Protein 4ASZ (pdb70)

Solvent-accessible surface area: 15247 Å² total; per-residue (Å²): 81,89,171,42,71,155,34,107,94,13,117,92,137,17,5,58,66,114,152,93,77,22,113,207,28,81,1,30,6,0,18,1,81,134,46,130,143,61,90,0,2,0,58,11,19,156,124,21,69,106,100,31,93,108,81,14,63,155,75,0,113,92,33,10,69,18,67,54,127,28,18,17,73,17,51,0,0,0,49,100,57,89,39,13,0,6,0,12,28,70,12,124,88,30,24,0,10,138,20,0,121,47,8,4,57,119,32,49,158,185,128,20,41,86,3,44,83,30,6,0,5,49,0,0,31,5,0,0,13,0,9,37,35,4,25,68,84,166,58,29,36,130,17,0,0,0,8,1,0,15,0,6,114,149,12,66,0,23,6,9,55,23,43,36,14,114,106,104,38,70,102,14,11,63,152,8,69,43,109,57,78,15,1,2,16,5,4,1,4,16,0,7,67,144,106,108,41,53,44,47,3,6,7,17,8,0,0,2,0,0,14,2,0,2,11,22,0,82,34,0,22,122,115,48,62,45,103,81,0,37,102,20,5,32,121,60,168,74,10,133,106,8,221,39,1,25,98,84,0,26,91,6,0,64,10,0,22,78,123,106,37,161,128,17,98,104,17,146,38,1,30,73,62,0,89,88,29,9,170,81,41,72,51,180,110,112,56,92,93

CATH classification: 3.30.200.20 (+1 more: 1.10.510.10)

InterPro domains:
  IPR000372 Leucine-rich repeat N-terminal domain [PF01462] (31-60)
  IPR000372 Leucine-rich repeat N-terminal domain [SM00013] (31-65)
  IPR000483 Cysteine-rich flanking region, C-terminal [SM00082] (148-195)
  IPR000719 Protein kinase domain [PS50011] (538-807)
  IPR001245 Serine-threonine/tyrosine-protein kinase, catalytic domain [PF07714] (539-806)
  IPR001245 Serine-threonine/tyrosine-protein kinase, catalytic domain [PR00109] (617-630)
  IPR001245 Serine-threonine/tyrosine-protein kinase, catalytic domain [PR00109] (666-684)
  IPR001245 Serine-threonine/tyrosine-protein kinase, catalytic domain [PR00109] (715-725)
  IPR001245 Serine-threonine/tyrosine-protein kinase, catalytic domain [PR00109] (734-756)
  IPR001245 Serine-threonine/tyrosine-protein kinase, catalytic domain [PR00109] (778-800)
  IPR001611 Leucine-rich repeat [PF13855] (92-149)
  IPR002011 Tyrosine-protein kinase, receptor class II, conserved site [PS00239] (700-708)
  IPR003598 Immunoglobulin subtype 2 [SM00408] (209-273)
  IPR003599 Immunoglobulin domain subtype [SM00409] (203-284)
  IPR007110 Immunoglobulin-like domain [PS50835] (197-282)
  IPR008266 Tyrosine-protein kinase, active site [PS00109] (672-684)
  IPR011009 Protein kinase-like domain superfamily [SSF56112] (517-805)
  IPR013098 Immunoglobulin I-set [PF07679] (204-283)
  IPR013098 Immunoglobulin I-set [PF07679] (306-374)
  IPR013783 Immunoglobulin-like fold [G3DSA:2.60.40.10] (196-283)

Secondary structure (DSSP, 8-state):
-GGGGSPPB--GGGEEEEEEEE----EEEEEE-S---EEEEEEEE-S--HHHHHHHHHHHHHHTT---TTBPPEEEEE-SSSSEEEEEE--TT-BHHHHHHHTSHHHHH--PPPPPHHHHHHHHHHHHHHHHHHHHTT---S--SGGGEEE-GGG-EEE---S-HHHHTGGG-EEETTTEEE-GGG--HHHHHH----HHHHHHHHHHHHHHHHTTTPPTTTTS-HHHHHHHHHHT--PPPPTT--HHHHHHHHHHT-SSGGGSPPHHHHHHHHHHHHHHS---S----

Nearest PDB structures (foldseek):
  4asz-assembly1_A  TM=1.003E+00  e=7.790E-58  Homo sapiens
  4at4-assembly1_A  TM=9.948E-01  e=3.084E-54  Homo sapiens
  4at5-assembly1_A  TM=9.773E-01  e=3.112E-52  Homo sapiens
  4at3-assembly1_A  TM=9.556E-01  e=4.593E-52  Homo sapiens
  6npt-assembly1_A  TM=9.409E-01  e=1.442E-38  Homo sapiens

GO terms:
  GO:1902430 negative regulation of amyloid-beta formation (P, IGI)
  GO:0002020 protease binding (F, IPI)
  GO:0043235 signaling receptor complex (C, IDA)
  GO:0005886 plasma membrane (C, IDA)
  GO:0043121 neurotrophin binding (F, IDA)
  GO:0004713 protein tyrosine kinase activity (F, EXP)
  GO:0060175 brain-derived neurotrophic factor receptor activity (F, IMP)
  GO:0031547 brain-derived neurotrophic factor receptor signaling pathway (P, IMP)
  GO:0005515 protein binding (F, IPI)
  GO:0005886 plasma membrane (C, TAS)
  GO:0031547 brain-derived neurotrophic factor receptor signaling pathway (P, TAS)
  GO:0051897 positive regulation of phosphatidylinositol 3-kinase/protein kinase B signal transduction (P, TAS)

Organism: Homo sapiens (NCBI:txid9606)

Radius of gyration: 19.44 Å; Cα contacts (8 Å, |Δi|>4): 504; chains: 1; bounding box: 39×51×48 Å

Foldseek 3Di:
DVCLLDFDEAEPVQWAFDAFPQCVGTKTWIQGPPQVSAIKIKDWDFPDDPVVVVVVVVVRSVLSPLDDQAAWAWRGWYPPDPITMTITHDAVQAFQLVVLQCQDPCCVVVPWHHQALLLLLVQLLSALRSLVSCVVVQHFDQDDASRQKGAHPPRRIHGHDRPCCCPVVVVQWDCQVVHDTHRLLLFALCCRPPVDTGSLRVLLSSLVNSVCSLNSNDRFPNVDDSVVSNVCRVVPHDTDDRPNDDPVSNVLSVLSSDNDSVSHDDSVVSSVVSVVVSVVRDDDDDTGD

B-factor: mean 22.77, std 13.57, range [6.51, 140.75]

Sequence (289 aa):
GAMDTFVQHIKRHNIVLKRELGEFGKVFLAECYNLCKILVAVKTLKDASDNARKDFHREAELLTNLQHEHIVKFYGVCVEGDPLIMVFEYMKHGDLNKFLRAHGPDAVLMPPTELTQSQMLHIAQQIAAGMVYLASQHFVHRDLATRNCLVGENLLVKIGDFGMSRDVYSTDYYRVGGHTMLPIRWMPPESIMYRKFTTESDVWSLGVVLWEIFTYGKQPWYQLSNNEVIECITQGRVLQRPRTCPQEVYELMLGCWQREPHMRKNIKGIHTLLQNLAKASPVYLDILG

Structure (mmCIF, N/CA/C/O backbone):
data_4ASZ
#
_entry.id   4ASZ
#
_cell.length_a   86.993
_cell.length_b   96.777
_cell.length_c   46.378
_cell.angle_alpha   90.00
_cell.angle_beta   90.00
_cell.angle_gamma   90.00
#
_symmetry.space_group_name_H-M   'P 21 21 2'
#
loop_
_entity.id
_entity.type
_entity.pdbx_description
1 polymer 'BDNF/NT-3 GROWTH FACTORS RECEPTOR'
2 water water
#
loop_
_atom_site.group_PDB
_atom_site.id
_atom_site.type_symbol
_atom_site.label_atom_id
_atom_site.label_alt_id
_atom_site.label_comp_id
_atom_site.label_asym_id
_atom_site.label_entity_id
_atom_site.label_seq_id
_atom_site.pdbx_PDB_ins_code
_atom_site.Cartn_x
_atom_site.Cartn_y
_atom_site.Cartn_z
_atom_site.occupancy
_atom_site.B_iso_or_equiv
_at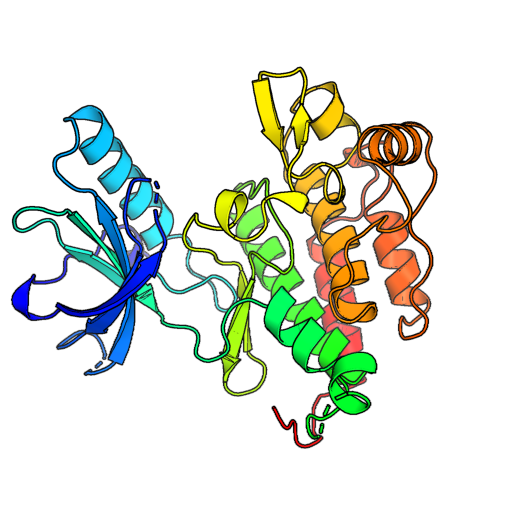om_site.auth_seq_id
_atom_site.auth_comp_id
_atom_site.auth_asym_id
_atom_site.auth_atom_id
_atom_site.pdbx_PDB_model_num
ATOM 1 N N . GLY A 1 1 ? 71.641 41.376 11.854 1.00 26.38 1 GLY A N 1
ATOM 2 C CA . GLY A 1 1 ? 72.516 42.541 11.844 1.00 25.79 1 GLY A CA 1
ATOM 3 C C . GLY A 1 1 ? 72.370 43.414 13.075 1.00 28.09 1 GLY A C 1
ATOM 4 O O . GLY A 1 1 ? 71.525 43.142 13.932 1.00 27.26 1 GLY A O 1
ATOM 5 N N . ALA A 1 2 ? 73.194 44.480 13.164 1.00 23.65 2 ALA A N 1
ATOM 6 C CA . ALA A 1 2 ? 73.209 45.427 14.284 1.00 22.69 2 ALA A CA 1
ATOM 7 C C . ALA A 1 2 ? 71.852 46.103 14.546 1.00 23.64 2 ALA A C 1
ATOM 8 O O . ALA A 1 2 ? 71.498 46.314 15.706 1.00 22.40 2 ALA A O 1
ATOM 10 N N . MET A 1 3 ? 71.085 46.405 13.480 1.00 19.23 3 MET A N 1
ATOM 11 C CA . MET A 1 3 ? 69.761 47.043 13.590 1.00 18.40 3 MET A CA 1
ATOM 12 C C . MET A 1 3 ? 68.727 46.150 14.283 1.00 21.74 3 MET A C 1
ATOM 13 O O . MET A 1 3 ? 67.777 46.667 14.878 1.00 20.17 3 MET A O 1
ATOM 18 N N . ASP A 1 4 ? 68.919 44.811 14.219 1.00 18.73 543 ASP A N 1
ATOM 19 C CA . ASP A 1 4 ? 68.018 43.835 14.837 1.00 18.56 543 ASP A CA 1
ATOM 20 C C . ASP A 1 4 ? 68.038 43.857 16.375 1.00 21.25 543 ASP A C 1
ATOM 21 O O . ASP A 1 4 ? 67.155 43.272 17.002 1.00 21.17 543 ASP A O 1
ATOM 26 N N . THR A 1 5 ? 69.021 44.557 16.977 1.00 17.31 544 THR A N 1
ATOM 27 C CA . THR A 1 5 ? 69.146 44.739 18.429 1.00 16.60 544 THR A CA 1
ATOM 28 C C . THR A 1 5 ? 67.935 45.541 18.952 1.00 17.61 544 THR A C 1
ATOM 29 O O . THR A 1 5 ? 67.510 45.349 20.093 1.00 16.95 544 THR A O 1
ATOM 33 N N . PHE A 1 6 ? 67.388 46.425 18.098 1.00 12.98 545 PHE A N 1
ATOM 34 C CA . PHE A 1 6 ? 66.289 47.338 18.405 1.00 12.22 545 PHE A CA 1
ATOM 35 C C . PHE A 1 6 ? 64.920 46.796 17.988 1.00 15.02 545 PHE A C 1
ATOM 36 O O . PHE A 1 6 ? 64.703 46.493 16.814 1.00 14.57 545 PHE A O 1
ATOM 44 N N . VAL A 1 7 ? 64.009 46.667 18.969 1.00 11.25 546 VAL A N 1
ATOM 45 C CA . VAL A 1 7 ? 62.653 46.127 18.803 1.00 10.80 546 VAL A CA 1
ATOM 46 C C . VAL A 1 7 ? 61.813 46.939 17.814 1.00 14.97 546 VAL A C 1
ATOM 47 O O . VAL A 1 7 ? 61.699 48.159 17.950 1.00 14.70 546 VAL A O 1
ATOM 51 N N . GLN A 1 8 ? 61.220 46.247 16.826 1.00 11.42 547 GLN A N 1
ATOM 52 C CA . GLN A 1 8 ? 60.314 46.843 15.851 1.00 10.67 547 GLN A CA 1
ATOM 53 C C . GLN A 1 8 ? 58.936 47.016 16.508 1.00 14.69 547 GLN A C 1
ATOM 54 O O . GLN A 1 8 ? 58.386 46.053 17.048 1.00 13.96 547 GLN A O 1
ATOM 60 N N . HIS A 1 9 ? 58.378 48.235 16.453 1.00 12.02 548 HIS A N 1
ATOM 61 C CA . HIS A 1 9 ? 57.040 48.501 16.969 1.00 11.97 548 HIS A CA 1
ATOM 62 C C . HIS A 1 9 ? 56.033 48.529 15.812 1.00 15.70 548 HIS A C 1
ATOM 63 O O . HIS A 1 9 ? 56.344 49.018 14.719 1.00 15.26 548 HIS A O 1
ATOM 70 N N . ILE A 1 10 ? 54.870 47.902 16.024 1.00 12.63 549 ILE A N 1
ATOM 71 C CA . ILE A 1 10 ? 53.822 47.741 15.013 1.00 12.19 549 ILE A CA 1
ATOM 72 C C . ILE A 1 10 ? 52.570 48.511 15.435 1.00 16.45 549 ILE A C 1
ATOM 73 O O . ILE A 1 10 ? 52.220 48.510 16.618 1.00 15.09 549 ILE A O 1
ATOM 78 N N . LYS A 1 11 ? 51.913 49.181 14.470 1.00 14.18 550 LYS A N 1
ATOM 79 C CA . LYS A 1 11 ? 50.692 49.956 14.715 1.00 14.54 550 LYS A CA 1
ATOM 80 C C . LYS A 1 11 ? 49.504 49.015 14.967 1.00 18.45 550 LYS A C 1
ATOM 81 O O . LYS A 1 11 ? 49.390 48.002 14.278 1.00 17.37 550 LYS A O 1
ATOM 87 N N . ARG A 1 12 ? 48.633 49.338 15.961 1.00 16.17 551 ARG A N 1
ATOM 88 C CA . ARG A 1 12 ? 47.466 48.508 16.319 1.00 15.73 551 ARG A CA 1
ATOM 89 C C . ARG A 1 12 ? 46.525 48.238 15.144 1.00 18.29 551 ARG A C 1
ATOM 90 O O . ARG A 1 12 ? 46.096 47.096 14.961 1.00 17.51 551 ARG A O 1
ATOM 98 N N . HIS A 1 13 ? 46.249 49.269 14.326 1.00 14.70 552 HIS A N 1
ATOM 99 C CA . HIS A 1 13 ? 45.369 49.156 13.154 1.00 14.10 552 HIS A CA 1
ATOM 100 C C . HIS A 1 13 ? 45.915 48.251 12.033 1.00 17.16 552 HIS A C 1
ATOM 101 O O . HIS A 1 13 ? 45.163 47.886 11.128 1.00 16.72 552 HIS A O 1
ATOM 108 N N . ASN A 1 14 ? 47.207 47.877 12.101 1.00 13.48 553 ASN A N 1
ATOM 109 C CA . ASN A 1 14 ? 47.822 46.985 11.120 1.00 13.51 553 ASN A CA 1
ATOM 110 C C . ASN A 1 14 ? 47.653 45.500 11.503 1.00 17.97 553 ASN A C 1
ATOM 111 O O . ASN A 1 14 ? 48.047 44.629 10.728 1.00 18.50 553 ASN A O 1
ATOM 116 N N . ILE A 1 15 ? 47.055 45.216 12.684 1.00 14.01 554 ILE A N 1
ATOM 117 C CA . ILE A 1 15 ? 46.816 43.849 13.173 1.00 13.77 554 ILE A CA 1
ATOM 118 C C . ILE A 1 15 ? 45.313 43.560 13.174 1.00 18.16 554 ILE A C 1
ATOM 119 O O . ILE A 1 15 ? 44.557 44.270 13.836 1.00 17.27 554 ILE A O 1
ATOM 124 N N . VAL A 1 16 ? 44.891 42.512 12.442 1.00 15.55 555 VAL A N 1
ATOM 125 C CA . VAL A 1 16 ? 43.487 42.093 12.349 1.00 15.60 555 VAL A CA 1
ATOM 126 C C . VAL A 1 16 ? 43.360 40.717 13.011 1.00 19.27 555 VAL A C 1
ATOM 127 O O . VAL A 1 16 ? 43.765 39.722 12.405 1.00 18.96 555 VAL A O 1
ATOM 131 N N . LEU A 1 17 ? 42.812 40.656 14.248 1.00 15.56 556 LEU A N 1
ATOM 132 C CA . LEU A 1 17 ? 42.652 39.381 14.965 1.00 15.37 556 LEU A CA 1
ATOM 133 C C . LEU A 1 17 ? 41.590 38.515 14.289 1.00 20.47 556 LEU A C 1
ATOM 134 O O . LEU A 1 17 ? 40.497 39.005 13.987 1.00 19.97 556 LEU A O 1
ATOM 139 N N . LYS A 1 18 ? 41.929 37.241 14.023 1.00 17.66 557 LYS A N 1
ATOM 140 C CA . LYS A 1 18 ? 41.041 36.318 13.317 1.00 17.99 557 LYS A CA 1
ATOM 141 C C . LYS A 1 18 ? 40.478 35.164 14.143 1.00 22.50 557 LYS A C 1
ATOM 142 O O . LYS A 1 18 ? 39.276 34.905 14.060 1.00 22.14 557 LYS A O 1
ATOM 148 N N . ARG A 1 19 ? 41.335 34.435 14.885 1.00 18.92 558 ARG A N 1
ATOM 149 C CA . ARG A 1 19 ? 40.910 33.265 15.666 1.00 18.94 558 ARG A CA 1
ATOM 150 C C . ARG A 1 19 ? 41.649 33.163 16.994 1.00 23.78 558 ARG A C 1
ATOM 151 O O . ARG A 1 19 ? 42.873 33.316 17.017 1.00 24.06 558 ARG A O 1
ATOM 159 N N . GLU A 1 20 ? 40.931 32.848 18.089 1.00 20.30 559 GLU A N 1
ATOM 160 C CA . GLU A 1 20 ? 41.568 32.624 19.389 1.00 20.58 559 GLU A CA 1
ATOM 161 C C . GLU A 1 20 ? 42.063 31.170 19.388 1.00 25.67 559 GLU A C 1
ATOM 162 O O . GLU A 1 20 ? 41.254 30.239 19.365 1.00 25.14 559 GLU A O 1
ATOM 168 N N . LEU A 1 21 ? 43.391 30.984 19.340 1.00 22.81 560 LEU A N 1
ATOM 169 C CA . LEU A 1 21 ? 44.002 29.653 19.284 1.00 22.81 560 LEU A CA 1
ATOM 170 C C . LEU A 1 21 ? 44.100 28.956 20.640 1.00 26.49 560 LEU A C 1
ATOM 171 O O . LEU A 1 21 ? 44.075 27.725 20.690 1.00 26.14 560 LEU A O 1
ATOM 176 N N . GLY A 1 22 ? 44.194 29.738 21.715 1.00 22.88 561 GLY A N 1
ATOM 177 C CA . GLY A 1 22 ? 44.282 29.215 23.074 1.00 22.83 561 GLY A CA 1
ATOM 178 C C . GLY A 1 22 ? 44.739 30.217 24.114 1.00 27.12 561 GLY A C 1
ATOM 179 O O . GLY A 1 22 ? 44.747 31.425 23.862 1.00 26.44 561 GLY A O 1
ATOM 180 N N . GLU A 1 23 ? 45.108 29.709 25.306 1.00 23.88 562 GLU A N 1
ATOM 181 C CA . GLU A 1 23 ? 45.581 30.507 26.441 1.00 49.06 562 GLU A CA 1
ATOM 182 C C . GLU A 1 23 ? 46.832 29.882 27.052 1.00 75.87 562 GLU A C 1
ATOM 183 O O . GLU A 1 23 ? 47.896 30.497 27.049 1.00 38.35 562 GLU A O 1
ATOM 189 N N . PHE A 1 26 ? 52.003 36.423 29.858 1.00 36.56 565 PHE A N 1
ATOM 190 C CA . PHE A 1 26 ? 51.011 35.357 29.963 1.00 36.13 565 PHE A CA 1
ATOM 191 C C . PHE A 1 26 ? 49.622 35.853 29.554 1.00 36.35 565 PHE A C 1
ATOM 192 O O . PHE A 1 26 ? 49.189 36.916 30.006 1.00 35.38 565 PHE A O 1
ATOM 200 N N . GLY A 1 27 ? 48.954 35.086 28.691 1.00 30.55 566 GLY A N 1
ATOM 201 C CA . GLY A 1 27 ? 47.629 35.424 28.180 1.00 29.09 566 GLY A CA 1
ATOM 202 C C . GLY A 1 27 ? 47.170 34.584 27.004 1.00 29.52 566 GLY A C 1
ATOM 203 O O . GLY A 1 27 ? 47.553 33.418 26.881 1.00 28.98 566 GLY A O 1
ATOM 204 N N . LYS A 1 28 ? 46.340 35.181 26.130 1.00 23.00 567 LYS A N 1
ATOM 205 C CA . LYS A 1 28 ? 45.758 34.526 24.951 1.00 21.39 567 LYS A CA 1
ATOM 206 C C . LYS A 1 28 ? 46.678 34.518 23.723 1.00 23.28 567 LYS A C 1
ATOM 207 O O . LYS A 1 28 ? 47.565 35.368 23.599 1.00 23.14 567 LYS A O 1
ATOM 213 N N . VAL A 1 29 ? 46.454 33.547 22.814 1.00 18.04 568 VAL A N 1
ATOM 214 C CA . VAL A 1 29 ? 47.187 33.385 21.552 1.00 17.18 568 VAL A CA 1
ATOM 215 C C . VAL A 1 29 ? 46.174 33.469 20.408 1.00 19.21 568 VAL A C 1
ATOM 216 O O . VAL A 1 29 ? 45.123 32.828 20.481 1.00 18.54 568 VAL A O 1
ATOM 220 N N . PHE A 1 30 ? 46.489 34.244 19.355 1.00 15.00 569 PHE A N 1
ATOM 221 C CA . PHE A 1 30 ? 45.585 34.411 18.217 1.00 14.49 569 PHE A CA 1
ATOM 222 C C . PHE A 1 30 ? 46.232 34.238 16.855 1.00 18.49 569 PHE A C 1
ATOM 223 O O . PHE A 1 30 ? 47.408 34.563 16.675 1.00 17.91 569 PHE A O 1
ATOM 231 N N . LEU A 1 31 ? 45.423 33.814 15.868 1.00 14.86 570 LEU A N 1
ATOM 232 C CA . LEU A 1 31 ? 45.805 33.813 14.465 1.00 14.93 570 LEU A CA 1
ATOM 233 C C . LEU A 1 31 ? 45.323 35.193 13.996 1.00 18.66 570 LEU A C 1
ATOM 234 O O . LEU A 1 31 ? 44.218 35.606 14.358 1.00 18.05 570 LEU A O 1
ATOM 239 N N . ALA A 1 32 ? 46.163 35.922 13.254 1.00 15.53 571 ALA A N 1
ATOM 240 C CA . ALA A 1 32 ? 45.843 37.269 12.786 1.00 15.35 571 ALA A CA 1
ATOM 241 C C . ALA A 1 32 ? 46.454 37.583 11.423 1.00 20.60 571 ALA A C 1
ATOM 242 O O . ALA A 1 32 ? 47.290 36.828 10.921 1.00 20.17 571 ALA A O 1
ATOM 244 N N . GLU A 1 33 ? 46.019 38.694 10.820 1.00 18.26 572 GLU A N 1
ATOM 245 C CA . GLU A 1 33 ? 46.560 39.207 9.565 1.00 18.65 572 GLU A CA 1
ATOM 246 C C . GLU A 1 33 ? 47.357 40.460 9.924 1.00 22.58 572 GLU A C 1
ATOM 247 O O . GLU A 1 33 ? 46.915 41.240 10.775 1.00 21.52 572 GLU A O 1
ATOM 253 N N . CYS A 1 34 ? 48.541 40.639 9.321 1.00 19.72 573 CYS A N 1
ATOM 254 C CA . CYS A 1 34 ? 49.359 41.822 9.587 1.00 19.65 573 CYS A CA 1
ATOM 255 C C . CYS A 1 34 ? 49.680 42.571 8.304 1.00 24.31 573 CYS A C 1
ATOM 256 O O . CYS A 1 34 ? 50.175 41.978 7.344 1.00 23.17 573 CYS A O 1
ATOM 259 N N . TYR A 1 35 ? 49.366 43.874 8.291 1.00 22.03 574 TYR A N 1
ATOM 260 C CA . TYR A 1 35 ? 49.562 44.778 7.159 1.00 22.75 574 TYR A CA 1
ATOM 261 C C . TYR A 1 35 ? 50.797 45.660 7.360 1.00 28.14 574 TYR A C 1
ATOM 262 O O . TYR A 1 35 ? 51.221 45.876 8.498 1.00 27.16 574 TYR A O 1
ATOM 271 N N . ASN A 1 36 ? 51.359 46.179 6.242 1.00 26.71 575 ASN A N 1
ATOM 272 C CA . ASN A 1 36 ? 52.522 47.080 6.186 1.00 27.69 575 ASN A CA 1
ATOM 273 C C . ASN A 1 36 ? 53.770 46.546 6.914 1.00 34.48 575 ASN A C 1
ATOM 274 O O . ASN A 1 36 ? 54.554 47.313 7.481 1.00 34.23 575 ASN A O 1
ATOM 279 N N . LEU A 1 37 ? 53.948 45.217 6.868 1.00 33.31 576 LEU A N 1
ATOM 280 C CA . LEU A 1 37 ? 55.045 44.492 7.496 1.00 34.25 576 LEU A CA 1
ATOM 281 C C . LEU A 1 37 ? 55.949 43.924 6.398 1.00 40.07 576 LEU A C 1
ATOM 282 O O . LEU A 1 37 ? 57.117 44.309 6.317 1.00 40.36 576 LEU A O 1
ATOM 287 N N . CYS A 1 38 ? 55.384 43.050 5.528 1.00 37.20 577 CYS A N 1
ATOM 288 C CA . CYS A 1 38 ? 56.032 42.381 4.391 1.00 73.19 577 CYS A CA 1
ATOM 289 C C . CYS A 1 38 ? 57.355 41.697 4.732 1.00 107.36 577 CYS A C 1
ATOM 290 O O . CYS A 1 38 ? 57.359 40.673 5.412 1.00 70.39 577 CYS A O 1
ATOM 293 N N . LYS A 1 43 ? 49.474 42.039 2.824 1.00 29.90 582 LYS A N 1
ATOM 294 C CA . LYS A 1 43 ? 49.221 41.423 4.125 1.00 29.61 582 LYS A CA 1
ATOM 295 C C . LYS A 1 43 ? 49.747 39.991 4.231 1.00 32.30 582 LYS A C 1
ATOM 296 O O . LYS A 1 43 ? 49.812 39.279 3.224 1.00 32.43 582 LYS A O 1
ATOM 302 N N . ILE A 1 44 ? 50.103 39.569 5.462 1.00 26.86 583 ILE A N 1
ATOM 303 C CA . ILE A 1 44 ? 50.585 38.216 5.772 1.00 25.80 583 ILE A CA 1
ATOM 304 C C . ILE A 1 44 ? 49.885 37.664 7.021 1.00 27.23 583 ILE A C 1
ATOM 305 O O . ILE A 1 44 ? 49.447 38.444 7.872 1.00 26.47 583 ILE A O 1
ATOM 310 N N . LEU A 1 45 ? 49.789 36.324 7.137 1.00 21.88 584 LEU A N 1
ATOM 311 C CA . LEU A 1 45 ? 49.216 35.685 8.322 1.00 20.85 584 LEU A CA 1
ATOM 312 C C . LEU A 1 45 ? 50.274 35.674 9.419 1.00 22.46 584 LEU A C 1
ATOM 313 O O . LEU A 1 45 ? 51.458 35.478 9.130 1.00 22.33 584 LEU A O 1
ATOM 318 N N . VAL A 1 46 ? 49.856 35.918 10.669 1.00 16.73 585 VAL A N 1
ATOM 319 C CA . VAL A 1 46 ? 50.744 35.964 11.833 1.00 15.86 585 VAL A CA 1
ATOM 320 C C . VAL A 1 46 ? 50.139 35.247 13.045 1.00 19.60 585 VAL A C 1
ATOM 321 O O . VAL A 1 46 ? 48.915 35.144 13.157 1.00 19.10 585 VAL A O 1
ATOM 325 N N . ALA A 1 47 ? 51.006 34.786 13.966 1.00 15.90 586 ALA A N 1
ATOM 326 C CA . ALA A 1 47 ? 50.615 34.193 15.238 1.00 15.68 586 ALA A CA 1
ATOM 327 C C . ALA A 1 47 ? 50.959 35.250 16.287 1.00 19.56 586 ALA A C 1
ATOM 328 O O . ALA A 1 47 ? 52.095 35.741 16.315 1.00 19.39 586 ALA A O 1
ATOM 330 N N . VAL A 1 48 ? 49.962 35.678 17.078 1.00 15.42 587 VAL A N 1
ATOM 331 C CA . VAL A 1 48 ? 50.179 36.728 18.078 1.00 15.33 587 VAL A CA 1
ATOM 332 C C . VAL A 1 48 ? 49.927 36.288 19.521 1.00 19.35 587 VAL A C 1
ATOM 333 O O . VAL A 1 48 ? 49.019 35.499 19.772 1.00 18.85 587 VAL A O 1
ATOM 337 N N . LYS A 1 49 ? 50.725 36.819 20.463 1.00 16.31 588 LYS A N 1
ATOM 338 C CA . LYS A 1 49 ? 50.595 36.569 21.904 1.00 16.39 588 LYS A CA 1
ATOM 339 C C . LYS A 1 49 ? 50.168 37.883 22.560 1.00 21.14 588 LYS A C 1
ATOM 340 O O . LYS A 1 49 ? 50.781 38.921 22.293 1.00 20.40 588 LYS A O 1
ATOM 346 N N . THR A 1 50 ? 49.111 37.847 23.387 1.00 18.55 589 THR A N 1
ATOM 347 C CA . THR A 1 50 ? 48.598 39.049 24.056 1.00 18.45 589 THR A CA 1
ATOM 348 C C . THR A 1 50 ? 48.845 39.051 25.566 1.00 23.53 589 THR A C 1
ATOM 349 O O . THR A 1 50 ? 48.875 37.990 26.194 1.00 22.80 589 THR A O 1
ATOM 353 N N . LEU A 1 51 ? 49.017 40.256 26.138 1.00 21.10 590 LEU A N 1
ATOM 354 C CA . LEU A 1 51 ? 49.217 40.491 27.567 1.00 21.68 590 LEU A CA 1
ATOM 355 C C . LEU A 1 51 ? 48.229 41.590 27.987 1.00 27.39 590 LEU A C 1
ATOM 356 O O . LEU A 1 51 ? 48.423 42.765 27.661 1.00 27.03 590 LEU A O 1
ATOM 361 N N . LYS A 1 52 ? 47.144 41.181 28.670 1.00 25.15 591 LYS A N 1
ATOM 362 C CA . LYS A 1 52 ? 46.034 42.043 29.087 1.00 25.44 591 LYS A CA 1
ATOM 363 C C . LYS A 1 52 ? 46.136 42.544 30.534 1.00 30.42 591 LYS A C 1
ATOM 364 O O . LYS A 1 52 ? 46.289 41.740 31.457 1.00 29.56 591 LYS A O 1
ATOM 370 N N . ASP A 1 53 ? 46.014 43.881 30.711 1.00 28.23 592 ASP A N 1
ATOM 371 C CA . ASP A 1 53 ? 46.044 44.624 31.982 1.00 28.55 592 ASP A CA 1
ATOM 372 C C . ASP A 1 53 ? 47.055 44.074 33.004 1.00 32.29 592 ASP A C 1
ATOM 373 O O . ASP A 1 53 ? 46.698 43.700 34.126 1.00 32.09 592 ASP A O 1
ATOM 378 N N . ALA A 1 54 ? 48.321 44.001 32.581 1.00 28.09 593 ALA A N 1
ATOM 379 C CA . ALA A 1 54 ? 49.411 43.478 33.392 1.00 27.66 593 ALA A CA 1
ATOM 380 C C . ALA A 1 54 ? 50.033 44.533 34.304 1.00 30.97 593 ALA A C 1
ATOM 381 O O . ALA A 1 54 ? 49.918 45.732 34.036 1.00 30.41 593 ALA A O 1
ATOM 383 N N . SER A 1 55 ? 50.721 44.072 35.369 1.00 26.99 594 SER A N 1
ATOM 384 C CA . SER A 1 55 ? 51.424 44.916 36.336 1.00 26.53 594 SER A CA 1
ATOM 385 C C . SER A 1 55 ? 52.649 45.571 35.676 1.00 29.63 594 SER A C 1
ATOM 386 O O . SER A 1 55 ? 53.067 45.137 34.597 1.00 28.23 594 SER A O 1
ATOM 389 N N . ASP A 1 56 ? 53.233 46.596 36.336 1.00 26.53 595 ASP A N 1
ATOM 390 C CA . ASP A 1 56 ? 54.430 47.299 35.855 1.00 26.14 595 ASP A CA 1
ATOM 391 C C . ASP A 1 56 ? 55.585 46.320 35.628 1.00 29.26 595 ASP A C 1
ATOM 392 O O . ASP A 1 56 ? 56.281 46.434 34.619 1.00 28.96 595 ASP A O 1
ATOM 397 N N . ASN A 1 57 ? 55.758 45.338 36.545 1.00 25.15 596 ASN A N 1
ATOM 398 C CA . ASN A 1 57 ? 56.789 44.304 36.446 1.00 24.65 596 ASN A CA 1
ATOM 399 C C . ASN A 1 57 ? 56.519 43.358 35.274 1.00 26.79 596 ASN A C 1
ATOM 400 O O . ASN A 1 57 ? 57.456 43.002 34.564 1.00 26.24 596 ASN A O 1
ATOM 405 N N . ALA A 1 58 ? 55.242 42.982 35.053 1.00 22.82 597 ALA A N 1
ATOM 406 C CA . ALA A 1 58 ? 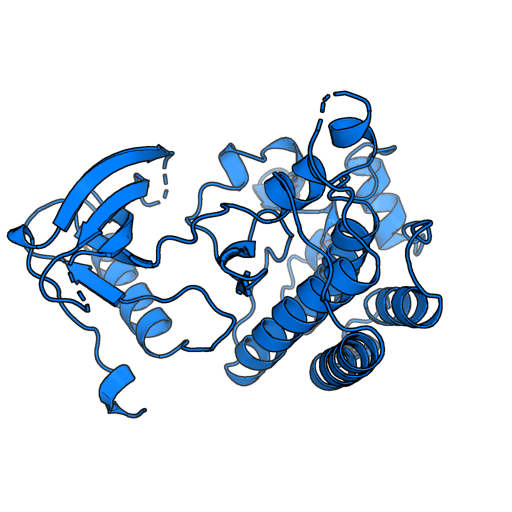54.844 42.092 33.956 1.00 22.55 597 ALA A CA 1
ATOM 407 C C . ALA A 1 58 ? 55.052 42.745 32.583 1.00 25.57 597 ALA A C 1
ATOM 408 O O . ALA A 1 58 ? 55.503 42.067 31.656 1.00 25.04 597 ALA A O 1
ATOM 410 N N . ARG A 1 59 ? 54.775 44.068 32.468 1.00 21.08 598 ARG A N 1
ATOM 411 C CA . ARG A 1 59 ? 54.992 44.833 31.230 1.00 20.35 598 ARG A CA 1
ATOM 412 C C . ARG A 1 59 ? 56.497 45.013 31.002 1.00 23.73 598 ARG A C 1
ATOM 413 O O . ARG A 1 59 ? 56.946 44.998 29.856 1.00 22.86 598 ARG A O 1
ATOM 421 N N . LYS A 1 60 ? 57.275 45.146 32.100 1.00 20.27 599 LYS A N 1
ATOM 422 C CA . LYS A 1 60 ? 58.737 45.239 32.057 1.00 20.06 599 LYS A CA 1
ATOM 423 C C . LYS A 1 60 ? 59.294 43.916 31.504 1.00 23.21 599 LYS A C 1
ATOM 424 O O . LYS A 1 60 ? 60.145 43.940 30.610 1.00 22.03 599 LYS A O 1
ATOM 430 N N . ASP A 1 61 ? 58.760 42.768 31.992 1.00 20.10 600 ASP A N 1
ATOM 431 C CA . ASP A 1 61 ? 59.140 41.423 31.537 1.00 19.69 600 ASP A CA 1
ATOM 432 C C . ASP A 1 61 ? 58.821 41.237 30.045 1.00 21.61 600 ASP A C 1
ATOM 433 O O . ASP A 1 61 ? 59.586 40.577 29.338 1.00 21.29 600 ASP A O 1
ATOM 438 N N . PHE A 1 62 ? 57.702 41.836 29.572 1.00 17.38 601 PHE A N 1
ATOM 439 C CA . PHE A 1 62 ? 57.251 41.786 28.177 1.00 16.46 601 PHE A CA 1
ATOM 440 C C . PHE A 1 62 ? 58.288 42.442 27.260 1.00 18.59 601 PHE A C 1
ATOM 441 O O . PHE A 1 62 ? 58.664 41.846 26.252 1.00 17.12 601 PHE A O 1
ATOM 449 N N . HIS A 1 63 ? 58.740 43.671 27.609 1.00 15.36 602 HIS A N 1
ATOM 450 C CA . HIS A 1 63 ? 59.734 44.399 26.825 1.00 14.75 602 HIS A CA 1
ATOM 451 C C . HIS A 1 63 ? 61.090 43.713 26.873 1.00 18.99 602 HIS A C 1
ATOM 452 O O . HIS A 1 63 ? 61.778 43.666 25.853 1.00 18.04 602 HIS A O 1
ATOM 459 N N . ARG A 1 64 ? 61.438 43.119 28.038 1.00 17.08 603 ARG A N 1
ATOM 460 C CA . ARG A 1 64 ? 62.674 42.358 28.241 1.00 17.34 603 ARG A CA 1
ATOM 461 C C . ARG A 1 64 ? 62.684 41.141 27.294 1.00 19.82 603 ARG A C 1
ATOM 462 O O . ARG A 1 64 ? 63.706 40.878 26.654 1.00 18.58 603 ARG A O 1
ATOM 470 N N . GLU A 1 65 ? 61.538 40.437 27.179 1.00 16.97 604 GLU A N 1
ATOM 471 C CA . GLU A 1 65 ? 61.396 39.281 26.287 1.00 16.25 604 GLU A CA 1
ATOM 472 C C . GLU A 1 65 ? 61.498 39.717 24.828 1.00 18.29 604 GLU A C 1
ATOM 473 O O . GLU A 1 65 ? 62.176 39.052 24.045 1.00 17.21 604 GLU A O 1
ATOM 479 N N . ALA A 1 66 ? 60.858 40.854 24.473 1.00 14.03 605 ALA A N 1
ATOM 480 C CA . ALA A 1 66 ? 60.905 41.399 23.118 1.00 13.21 605 ALA A CA 1
ATOM 481 C C . ALA A 1 66 ? 62.355 41.718 22.717 1.00 15.77 605 ALA A C 1
ATOM 482 O O . ALA A 1 66 ? 62.765 41.370 21.612 1.00 14.92 605 ALA A O 1
ATOM 484 N N . GLU A 1 67 ? 63.145 42.316 23.640 1.00 13.71 606 GLU A N 1
ATOM 485 C CA . GLU A 1 67 ? 64.558 42.660 23.416 1.00 13.48 606 GLU A CA 1
ATOM 486 C C . GLU A 1 67 ? 65.439 41.422 23.220 1.00 17.97 606 GLU A C 1
ATOM 487 O O . GLU A 1 67 ? 66.437 41.491 22.501 1.00 17.82 606 GLU A O 1
ATOM 493 N N . LEU A 1 68 ? 65.061 40.292 23.845 1.00 15.00 607 LEU A N 1
ATOM 494 C CA . LEU A 1 68 ? 65.775 39.024 23.690 1.00 15.19 607 LEU A CA 1
ATOM 495 C C . LEU A 1 68 ? 65.444 38.431 22.310 1.00 18.70 607 LEU A C 1
ATOM 496 O O . LEU A 1 68 ? 66.356 38.111 21.552 1.00 18.40 607 LEU A O 1
ATOM 501 N N . LEU A 1 69 ? 64.140 38.329 21.985 1.00 15.75 608 LEU A N 1
ATOM 502 C CA . LEU A 1 69 ? 63.628 37.758 20.734 1.00 15.45 608 LEU A CA 1
ATOM 503 C C . LEU A 1 69 ? 64.040 38.487 19.454 1.00 18.74 608 LEU A C 1
ATOM 504 O O . LEU A 1 69 ? 64.277 37.830 18.439 1.00 18.28 608 LEU A O 1
ATOM 509 N N . THR A 1 70 ? 64.136 39.832 19.497 1.00 15.00 609 THR A N 1
ATOM 510 C CA . THR A 1 70 ? 64.509 40.648 18.337 1.00 15.23 609 THR A CA 1
ATOM 511 C C . THR A 1 70 ? 65.864 40.295 17.700 1.00 21.01 609 THR A C 1
ATOM 512 O O . THR A 1 70 ? 65.995 40.412 16.483 1.00 22.04 609 THR A O 1
ATOM 516 N N . ASN A 1 71 ? 66.861 39.880 18.508 1.00 18.81 610 ASN A N 1
ATOM 517 C CA . ASN A 1 71 ? 68.179 39.521 17.969 1.00 19.61 610 ASN A CA 1
ATOM 518 C C . ASN A 1 71 ? 68.488 38.014 18.021 1.00 23.20 610 ASN A C 1
ATOM 519 O O . ASN A 1 71 ? 69.589 37.596 17.652 1.00 23.43 610 ASN A O 1
ATOM 524 N N . LEU A 1 72 ? 67.497 37.196 18.430 1.00 18.76 611 LEU A N 1
ATOM 525 C CA . LEU A 1 72 ? 67.619 35.737 18.434 1.00 18.60 611 LEU A CA 1
ATOM 526 C C . LEU A 1 72 ? 67.026 35.270 17.090 1.00 21.92 611 LEU A C 1
ATOM 527 O O . LEU A 1 72 ? 65.954 34.663 17.046 1.00 22.53 611 LEU A O 1
ATOM 532 N N . GLN A 1 73 ? 67.711 35.627 15.986 1.00 17.70 612 GLN A N 1
ATOM 533 C CA . GLN A 1 73 ? 67.271 35.384 14.608 1.00 17.14 612 GLN A CA 1
ATOM 534 C C . GLN A 1 73 ? 68.055 34.296 13.898 1.00 18.91 612 GLN A C 1
ATOM 535 O O . GLN A 1 73 ? 69.284 34.367 13.822 1.00 17.88 612 GLN A O 1
ATOM 541 N N . HIS A 1 74 ? 67.336 33.321 13.314 1.00 14.16 613 HIS A N 1
ATOM 542 C CA . HIS A 1 74 ? 67.936 32.206 12.579 1.00 13.29 613 HIS A CA 1
ATOM 543 C C . HIS A 1 74 ? 66.910 31.577 11.649 1.00 15.89 613 HIS A C 1
ATOM 544 O O . HIS A 1 74 ? 65.707 31.645 11.919 1.00 14.94 613 HIS A O 1
ATOM 551 N N . GLU A 1 75 ? 67.395 30.934 10.573 1.00 12.67 614 GLU A N 1
ATOM 552 C CA . GLU A 1 75 ? 66.584 30.230 9.573 1.00 12.78 614 GLU A CA 1
ATOM 553 C C . GLU A 1 75 ? 65.664 29.173 10.207 1.00 14.67 614 GLU A C 1
ATOM 554 O O . GLU A 1 75 ? 64.584 28.914 9.679 1.00 13.85 614 GLU A O 1
ATOM 560 N N . HIS A 1 76 ? 66.092 28.577 11.336 1.00 10.54 615 HIS A N 1
ATOM 561 C CA . HIS A 1 76 ? 65.344 27.515 12.006 1.00 9.48 615 HIS A CA 1
ATOM 562 C C . HIS A 1 76 ? 64.774 27.848 13.396 1.00 12.00 615 HIS A C 1
ATOM 563 O O . HIS A 1 76 ? 64.498 26.954 14.201 1.00 11.13 615 HIS A O 1
ATOM 570 N N . ILE A 1 77 ? 64.555 29.150 13.640 1.00 9.22 616 ILE A N 1
ATOM 571 C CA . ILE A 1 77 ? 63.924 29.687 14.846 1.00 8.68 616 ILE A CA 1
ATOM 572 C C . ILE A 1 77 ? 62.711 30.484 14.348 1.00 12.18 616 ILE A C 1
ATOM 573 O O . ILE A 1 77 ? 62.858 31.275 13.413 1.00 11.16 616 ILE A O 1
ATOM 578 N N . VAL A 1 78 ? 61.515 30.246 14.937 1.00 9.80 617 VAL A N 1
ATOM 579 C CA . VAL A 1 78 ? 60.278 30.946 14.544 1.00 9.61 617 VAL A CA 1
ATOM 580 C C . VAL A 1 78 ? 60.501 32.467 14.499 1.00 13.34 617 VAL A C 1
ATOM 581 O O . VAL A 1 78 ? 61.077 33.031 15.435 1.00 13.02 617 VAL A O 1
ATOM 585 N N . LYS A 1 79 ? 60.124 33.100 13.375 1.00 10.35 618 LYS A N 1
ATOM 586 C CA . LYS A 1 79 ? 60.339 34.535 13.173 1.00 10.38 618 LYS A CA 1
ATOM 587 C C . LYS A 1 79 ? 59.522 35.417 14.101 1.00 14.29 618 LYS A C 1
ATOM 588 O O . LYS A 1 79 ? 58.300 35.279 14.170 1.00 12.87 618 LYS A O 1
ATOM 594 N N . PHE A 1 80 ? 60.217 36.344 14.790 1.00 12.22 619 PHE A N 1
ATOM 595 C CA . PHE A 1 80 ? 59.639 37.365 15.665 1.00 12.05 619 PHE A CA 1
ATOM 596 C C . PHE A 1 80 ? 59.649 38.647 14.833 1.00 15.07 619 PHE A C 1
ATOM 597 O O . PHE A 1 80 ? 60.711 39.044 14.338 1.00 14.50 619 PHE A O 1
ATOM 605 N N . TYR A 1 81 ? 58.470 39.272 14.655 1.00 11.36 620 TYR A N 1
ATOM 606 C CA . TYR A 1 81 ? 58.313 40.491 13.854 1.00 11.09 620 TYR A CA 1
ATOM 607 C C . TYR A 1 81 ? 58.335 41.800 14.652 1.00 14.98 620 TYR A C 1
ATOM 608 O O . TYR A 1 81 ? 58.698 42.842 14.101 1.00 15.14 620 TYR A O 1
ATOM 617 N N . GLY A 1 82 ? 57.905 41.749 15.905 1.00 11.40 621 GLY A N 1
ATOM 618 C CA . GLY A 1 82 ? 57.861 42.932 16.755 1.00 11.12 621 GLY A CA 1
ATOM 619 C C . GLY A 1 82 ? 56.727 42.942 17.755 1.00 14.08 621 GLY A C 1
ATOM 620 O O . GLY A 1 82 ? 56.123 41.900 18.030 1.00 13.14 621 GLY A O 1
ATOM 621 N N . VAL A 1 83 ? 56.438 44.131 18.316 1.00 10.63 622 VAL A N 1
ATOM 622 C CA . VAL A 1 83 ? 55.398 44.312 19.335 1.00 10.72 622 VAL A CA 1
ATOM 623 C C . VAL A 1 83 ? 54.486 45.512 19.055 1.00 14.89 622 VAL A C 1
ATOM 624 O O . VAL A 1 83 ? 54.894 46.447 18.368 1.00 13.52 622 VAL A O 1
ATOM 628 N N . CYS A 1 84 ? 53.266 45.484 19.615 1.00 13.18 623 CYS A N 1
ATOM 629 C CA . CYS A 1 84 ? 52.339 46.611 19.603 1.00 13.74 623 CYS A CA 1
ATOM 630 C C . CYS A 1 84 ? 51.987 46.905 21.049 1.00 17.88 623 CYS A C 1
ATOM 631 O O . CYS A 1 84 ? 51.392 46.058 21.723 1.00 16.58 623 CYS A O 1
ATOM 634 N N . VAL A 1 85 ? 52.388 48.093 21.536 1.00 15.72 624 VAL A N 1
ATOM 635 C CA . VAL A 1 85 ? 52.124 48.509 22.914 1.00 16.63 624 VAL A CA 1
ATOM 636 C C . VAL A 1 85 ? 51.202 49.745 22.981 1.00 21.89 624 VAL A C 1
ATOM 637 O O . VAL A 1 85 ? 51.113 50.405 24.020 1.00 21.40 624 VAL A O 1
ATOM 641 N N . GLU A 1 86 ? 50.495 50.021 21.865 1.00 20.39 625 GLU A N 1
ATOM 642 C CA . GLU A 1 86 ? 49.517 51.102 21.743 1.00 21.01 625 GLU A CA 1
ATOM 643 C C . GLU A 1 86 ? 48.212 50.564 22.328 1.00 27.33 625 GLU A C 1
ATOM 644 O O . GLU A 1 86 ? 47.547 49.725 21.709 1.00 28.11 625 GLU A O 1
ATOM 650 N N . GLY A 1 87 ? 47.891 51.007 23.535 1.00 24.46 626 GLY A N 1
ATOM 651 C CA . GLY A 1 87 ? 46.692 50.571 24.241 1.00 24.06 626 GLY A CA 1
ATOM 652 C C . GLY A 1 87 ? 46.836 49.199 24.865 1.00 26.28 626 GLY A C 1
ATOM 653 O O . GLY A 1 87 ? 47.945 48.660 24.955 1.00 25.21 626 GLY A O 1
ATOM 654 N N . ASP A 1 88 ? 45.704 48.6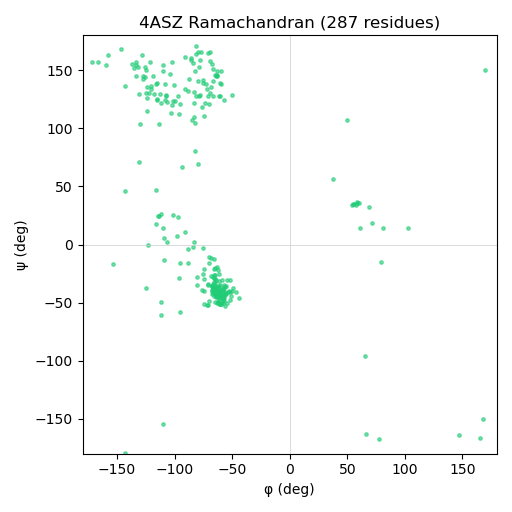28 25.300 1.00 22.02 627 ASP A N 1
ATOM 655 C CA . ASP A 1 88 ? 45.645 47.319 25.944 1.00 21.57 627 ASP A CA 1
ATOM 656 C C . ASP A 1 88 ? 44.746 46.357 25.136 1.00 24.51 627 ASP A C 1
ATOM 657 O O . ASP A 1 88 ? 43.691 46.784 24.660 1.00 24.41 627 ASP A O 1
ATOM 662 N N . PRO A 1 89 ? 45.140 45.078 24.920 1.00 20.01 628 PRO A N 1
ATOM 663 C CA . PRO A 1 89 ? 46.343 44.390 25.425 1.00 19.20 628 PRO A CA 1
ATOM 664 C C . PRO A 1 89 ? 47.622 44.658 24.637 1.00 21.51 628 PRO A C 1
ATOM 665 O O . PRO A 1 89 ? 47.573 45.151 23.509 1.00 20.88 628 PRO A O 1
ATOM 669 N N . LEU A 1 90 ? 48.772 44.324 25.248 1.00 17.85 629 LEU A N 1
ATOM 670 C CA . LEU A 1 90 ? 50.096 44.402 24.630 1.00 17.24 629 LEU A CA 1
ATOM 671 C C . LEU A 1 90 ? 50.147 43.201 23.682 1.00 19.50 629 LEU A C 1
ATOM 672 O O . LEU A 1 90 ? 49.606 42.150 24.026 1.00 18.70 629 LEU A O 1
ATOM 677 N N . ILE A 1 91 ? 50.706 43.368 22.472 1.00 15.01 630 ILE A N 1
ATOM 678 C CA . ILE A 1 91 ? 50.726 42.297 21.466 1.00 14.72 630 ILE A CA 1
ATOM 679 C C . ILE A 1 91 ? 52.142 41.981 20.966 1.00 17.55 630 ILE A C 1
ATOM 680 O O . ILE A 1 91 ? 52.860 42.891 20.562 1.00 16.61 630 ILE A O 1
ATOM 685 N N . MET A 1 92 ? 52.516 40.687 20.961 1.00 13.90 631 MET A N 1
ATOM 686 C CA . MET A 1 92 ? 53.798 40.189 20.450 1.00 14.19 631 MET A CA 1
ATOM 687 C C . MET A 1 92 ? 53.490 39.445 19.141 1.00 16.65 631 MET A C 1
ATOM 688 O O . MET A 1 92 ? 52.630 38.565 19.135 1.00 16.52 631 MET A O 1
ATOM 693 N N . VAL A 1 93 ? 54.147 39.831 18.031 1.00 12.21 632 VAL A N 1
ATOM 694 C CA . VAL A 1 93 ? 53.865 39.305 16.688 1.00 11.73 632 VAL A CA 1
ATOM 695 C C . VAL A 1 93 ? 54.943 38.352 16.152 1.00 14.75 632 VAL A C 1
ATOM 696 O O . VAL A 1 93 ? 56.122 38.712 16.105 1.00 13.44 632 VAL A O 1
ATOM 700 N N . PHE A 1 94 ? 54.511 37.150 15.709 1.00 11.50 633 PHE A N 1
ATOM 701 C CA . PHE A 1 94 ? 55.365 36.104 15.139 1.00 11.15 633 PHE A CA 1
ATOM 702 C C . PHE A 1 94 ? 54.818 35.638 13.787 1.00 15.34 633 PHE A C 1
ATOM 703 O O . PHE A 1 94 ? 53.639 35.849 13.502 1.00 14.15 633 PHE A O 1
ATOM 711 N N . GLU A 1 95 ? 55.641 34.943 12.979 1.00 12.74 634 GLU A N 1
ATOM 712 C CA . GLU A 1 95 ? 55.148 34.397 11.710 1.00 12.67 634 GLU A CA 1
ATOM 713 C C . GLU A 1 95 ? 54.161 33.247 11.995 1.00 16.69 634 GLU A C 1
ATOM 714 O O . GLU A 1 95 ? 54.196 32.654 13.082 1.00 15.15 634 GLU A O 1
ATOM 720 N N . TYR A 1 96 ? 53.289 32.946 11.025 1.00 14.74 635 TYR A N 1
ATOM 721 C CA . TYR A 1 96 ? 52.339 31.851 11.157 1.00 15.42 635 TYR A CA 1
ATOM 722 C C . TYR A 1 96 ? 52.844 30.670 10.344 1.00 17.51 635 TYR A C 1
ATOM 723 O O . TYR A 1 96 ? 52.938 30.757 9.119 1.00 17.52 635 TYR A O 1
ATOM 732 N N . MET A 1 97 ? 53.216 29.585 11.033 1.00 14.02 636 MET A N 1
ATOM 733 C CA . MET A 1 97 ? 53.699 28.368 10.383 1.00 13.40 636 MET A CA 1
ATOM 734 C C . MET A 1 97 ? 52.466 27.547 9.996 1.00 18.11 636 MET A C 1
ATOM 735 O O . MET A 1 97 ? 51.769 27.026 10.865 1.00 17.25 636 MET A O 1
ATOM 740 N N . LYS A 1 98 ? 52.168 27.522 8.682 1.00 16.25 637 LYS A N 1
ATOM 741 C CA . LYS A 1 98 ? 50.999 26.913 8.028 1.00 16.88 637 LYS A CA 1
ATOM 742 C C . LYS A 1 98 ? 50.600 25.511 8.506 1.00 21.87 637 LYS A C 1
ATOM 743 O O . LYS A 1 98 ? 49.409 25.258 8.720 1.00 21.51 637 LYS A O 1
ATOM 749 N N . HIS A 1 99 ? 51.579 24.606 8.651 1.00 18.55 638 HIS A N 1
ATOM 750 C CA . HIS A 1 99 ? 51.297 23.215 9.010 1.00 18.74 638 HIS A CA 1
ATOM 751 C C . HIS A 1 99 ? 51.275 22.834 10.507 1.00 21.86 638 HIS A C 1
ATOM 752 O O . HIS A 1 99 ? 51.189 21.650 10.824 1.00 22.09 638 HIS A O 1
ATOM 759 N N . GLY A 1 100 ? 51.302 23.834 11.393 1.00 16.45 639 GLY A N 1
ATOM 760 C CA . GLY A 1 100 ? 51.194 23.656 12.840 1.00 15.76 639 GLY A CA 1
ATOM 761 C C . GLY A 1 100 ? 52.332 22.933 13.535 1.00 16.59 639 GLY A C 1
ATOM 762 O O . GLY A 1 100 ? 53.427 22.804 12.975 1.00 15.39 639 GLY A O 1
ATOM 763 N N . ASP A 1 101 ? 52.076 22.463 14.776 1.00 12.26 640 ASP A N 1
ATOM 764 C CA . ASP A 1 101 ? 53.101 21.785 15.578 1.00 11.13 640 ASP A CA 1
ATOM 765 C C . ASP A 1 101 ? 53.604 20.482 14.966 1.00 13.51 640 ASP A C 1
ATOM 766 O O . ASP A 1 101 ? 52.841 19.765 14.307 1.00 12.47 640 ASP A O 1
ATOM 771 N N . LEU A 1 102 ? 54.898 20.198 15.158 1.00 9.16 641 LEU A N 1
ATOM 772 C CA . LEU A 1 102 ? 55.541 19.014 14.580 1.00 8.29 641 LEU A CA 1
ATOM 773 C C . LEU A 1 102 ? 55.022 17.671 15.102 1.00 12.14 641 LEU A C 1
ATOM 774 O O . LEU A 1 102 ? 54.964 16.723 14.318 1.00 11.21 641 LEU A O 1
ATOM 779 N N . ASN A 1 103 ? 54.612 17.584 16.390 1.00 9.55 642 ASN A N 1
ATOM 780 C CA . ASN A 1 103 ? 54.077 16.316 16.907 1.00 9.75 642 ASN A CA 1
ATOM 781 C C . ASN A 1 103 ? 52.802 15.921 16.153 1.00 13.95 642 ASN A C 1
ATOM 782 O O . ASN A 1 103 ? 52.699 14.777 15.707 1.00 12.69 642 ASN A O 1
ATOM 787 N N . LYS A 1 104 ? 51.876 16.885 15.955 1.00 12.47 643 LYS A N 1
ATOM 788 C CA . LYS A 1 104 ? 50.631 16.678 15.204 1.00 13.13 643 LYS A CA 1
ATOM 789 C C . LYS A 1 104 ? 50.939 16.270 13.759 1.00 16.68 643 LYS A C 1
ATOM 790 O O . LYS A 1 104 ? 50.308 15.347 13.241 1.00 16.42 643 LYS A O 1
ATOM 796 N N . PHE A 1 105 ? 51.936 16.932 13.128 1.00 12.53 644 PHE A N 1
ATOM 797 C CA . PHE A 1 105 ? 52.371 16.653 11.757 1.00 11.91 644 PHE A CA 1
ATOM 798 C C . PHE A 1 105 ? 52.902 15.226 11.623 1.00 14.75 644 PHE A C 1
ATOM 799 O O . PHE A 1 105 ? 52.504 14.514 10.695 1.00 14.46 644 PHE A O 1
ATOM 807 N N . LEU A 1 106 ? 53.809 14.817 12.542 1.00 10.74 645 LEU A N 1
ATOM 808 C CA . LEU A 1 106 ? 54.403 13.477 12.555 1.00 10.13 645 LEU A CA 1
ATOM 809 C C . LEU A 1 106 ? 53.319 12.393 12.661 1.00 14.67 645 LEU A C 1
ATOM 810 O O . LEU A 1 106 ? 53.337 11.440 11.880 1.00 14.43 645 LEU A O 1
ATOM 815 N N . ARG A 1 107 ? 52.369 12.560 13.607 1.00 12.40 646 ARG A N 1
ATOM 816 C CA . ARG A 1 107 ? 51.260 11.624 13.834 1.00 12.62 646 ARG A CA 1
ATOM 817 C C . ARG A 1 107 ? 50.320 11.548 12.617 1.00 17.95 646 ARG A C 1
ATOM 818 O O . ARG A 1 107 ? 49.854 10.459 12.285 1.00 17.23 646 ARG A O 1
ATOM 826 N N . ALA A 1 108 ? 50.086 12.692 11.931 1.00 15.77 647 ALA A N 1
ATOM 827 C CA . ALA A 1 108 ? 49.243 12.774 10.729 1.00 16.01 647 ALA A CA 1
ATOM 828 C C . ALA A 1 108 ? 49.835 11.999 9.531 1.00 19.51 647 ALA A C 1
ATOM 829 O O . ALA A 1 108 ? 49.098 11.652 8.604 1.00 19.88 647 ALA A O 1
ATOM 831 N N . HIS A 1 109 ? 51.158 11.736 9.551 1.00 15.66 648 HIS A N 1
ATOM 832 C CA . HIS A 1 109 ? 51.874 11.010 8.498 1.00 15.53 648 HIS A CA 1
ATOM 833 C C . HIS A 1 109 ? 52.429 9.661 8.985 1.00 19.45 648 HIS A C 1
ATOM 834 O O . HIS A 1 109 ? 53.381 9.125 8.411 1.00 18.83 648 HIS A O 1
ATOM 841 N N . GLY A 1 110 ? 51.804 9.118 10.027 1.00 16.87 649 GLY A N 1
ATOM 842 C CA . GLY A 1 110 ? 52.177 7.833 10.602 1.00 17.26 649 GLY A CA 1
ATOM 843 C C . GLY A 1 110 ? 51.428 6.669 9.977 1.00 23.80 649 GLY A C 1
ATOM 844 O O . GLY A 1 110 ? 50.374 6.881 9.366 1.00 23.00 649 GLY A O 1
ATOM 845 N N . PRO A 1 111 ? 51.935 5.416 10.131 1.00 22.48 650 PRO A N 1
ATOM 846 C CA . PRO A 1 111 ? 51.244 4.249 9.541 1.00 23.21 650 PRO A CA 1
ATOM 847 C C . PRO A 1 111 ? 49.784 4.092 9.968 1.00 29.26 650 PRO A C 1
ATOM 848 O O . PRO A 1 111 ? 48.962 3.699 9.142 1.00 28.99 650 PRO A O 1
ATOM 852 N N . ASP A 1 112 ? 49.459 4.438 11.233 1.00 27.32 651 ASP A N 1
ATOM 853 C CA . ASP A 1 112 ? 48.098 4.382 11.775 1.00 27.75 651 ASP A CA 1
ATOM 854 C C . ASP A 1 112 ? 47.163 5.358 11.053 1.00 32.71 651 ASP A C 1
ATOM 855 O O . ASP A 1 112 ? 46.038 4.979 10.725 1.00 32.75 651 ASP A O 1
ATOM 860 N N . ALA A 1 113 ? 47.639 6.596 10.781 1.00 29.23 652 ALA A N 1
ATOM 861 C CA . ALA A 1 113 ? 46.876 7.638 10.082 1.00 29.21 652 ALA A CA 1
ATOM 862 C C . ALA A 1 113 ? 46.601 7.269 8.620 1.00 34.03 652 ALA A C 1
ATOM 863 O O . ALA A 1 113 ? 45.550 7.634 8.095 1.00 33.72 652 ALA A O 1
ATOM 865 N N . VAL A 1 114 ? 47.543 6.550 7.972 1.00 31.34 653 VAL A N 1
ATOM 866 C CA . VAL A 1 114 ? 47.429 6.095 6.579 1.00 31.66 653 VAL A CA 1
ATOM 867 C C . VAL A 1 114 ? 46.371 4.981 6.509 1.00 37.38 653 VAL A C 1
ATOM 868 O O . VAL A 1 114 ? 45.438 5.073 5.709 1.00 37.14 653 VAL A O 1
ATOM 872 N N . LEU A 1 115 ? 46.517 3.955 7.372 1.00 35.06 654 LEU A N 1
ATOM 873 C CA . LEU A 1 115 ? 45.633 2.792 7.489 1.00 35.55 654 LEU A CA 1
ATOM 874 C C . LEU A 1 115 ? 44.220 3.184 7.943 1.00 40.07 654 LEU A C 1
ATOM 875 O O . LEU A 1 115 ? 43.248 2.603 7.458 1.00 40.36 654 LEU A O 1
ATOM 880 N N . MET A 1 116 ? 44.121 4.179 8.855 1.00 36.30 655 MET A N 1
ATOM 881 C CA . MET A 1 116 ? 42.895 4.727 9.460 1.00 59.51 655 MET A CA 1
ATOM 882 C C . MET A 1 116 ? 42.178 3.700 10.329 1.00 96.95 655 MET A C 1
ATOM 883 O O . MET A 1 116 ? 42.716 3.271 11.349 1.00 61.10 655 MET A O 1
ATOM 888 N N . PRO A 1 121 ? 44.014 9.193 1.341 1.00 26.68 660 PRO A N 1
ATOM 889 C CA . PRO A 1 121 ? 44.842 8.986 2.535 1.00 26.17 660 PRO A CA 1
ATOM 890 C C . PRO A 1 121 ? 46.110 9.850 2.553 1.00 28.79 660 PRO A C 1
ATOM 891 O O . PRO A 1 121 ? 46.580 10.251 1.482 1.00 28.08 660 PRO A O 1
ATOM 895 N N . PRO A 1 122 ? 46.716 10.122 3.736 1.00 24.10 661 PRO A N 1
ATOM 896 C CA . PRO A 1 122 ? 47.979 10.882 3.737 1.00 23.10 661 PRO A CA 1
ATOM 897 C C . PRO A 1 122 ? 49.142 9.980 3.316 1.00 24.43 661 PRO A C 1
ATOM 898 O O . PRO A 1 122 ? 48.985 8.757 3.291 1.00 24.32 661 PRO A O 1
ATOM 902 N N . THR A 1 123 ? 50.306 10.566 2.988 1.00 19.17 662 THR A N 1
ATOM 903 C CA . THR A 1 123 ? 51.480 9.760 2.650 1.00 18.16 662 THR A CA 1
ATOM 904 C C . THR A 1 123 ? 52.217 9.445 3.947 1.00 21.35 662 THR A C 1
ATOM 905 O O . THR A 1 123 ? 52.273 10.296 4.843 1.00 20.97 662 THR A O 1
ATOM 909 N N . GLU A 1 124 ? 52.772 8.230 4.054 1.00 16.93 663 GLU A N 1
ATOM 910 C CA . GLU A 1 124 ? 53.559 7.834 5.218 1.00 16.14 663 GLU A CA 1
ATOM 911 C C . GLU A 1 124 ? 54.887 8.591 5.137 1.00 18.44 663 GLU A C 1
ATOM 912 O O . GLU A 1 124 ? 55.486 8.659 4.058 1.00 17.53 663 GLU A O 1
ATOM 918 N N . LEU A 1 125 ? 55.324 9.182 6.265 1.00 14.32 664 LEU A N 1
ATOM 919 C CA . LEU A 1 125 ? 56.588 9.925 6.335 1.00 13.35 664 LEU A CA 1
ATOM 920 C C . LEU A 1 125 ? 57.763 8.999 6.016 1.00 16.34 664 LEU A C 1
ATOM 921 O O . LEU A 1 125 ? 57.865 7.909 6.590 1.00 15.74 664 LEU A O 1
ATOM 926 N N . THR A 1 126 ? 58.615 9.405 5.058 1.00 11.98 665 THR A N 1
ATOM 927 C CA . THR A 1 126 ? 59.771 8.604 4.639 1.00 11.20 665 THR A CA 1
ATOM 928 C C . THR A 1 126 ? 60.992 8.855 5.527 1.00 13.62 665 THR A C 1
ATOM 929 O O . THR A 1 126 ? 61.075 9.899 6.184 1.00 11.62 665 THR A O 1
ATOM 933 N N . GLN A 1 127 ? 61.963 7.918 5.506 1.00 11.15 666 GLN A N 1
ATOM 934 C CA . GLN A 1 127 ? 63.225 8.035 6.246 1.00 10.99 666 GLN A CA 1
ATOM 935 C C . GLN A 1 127 ? 63.979 9.315 5.810 1.00 14.14 666 GLN A C 1
ATOM 936 O O . GLN A 1 127 ? 64.535 10.012 6.659 1.00 13.55 666 GLN A O 1
ATOM 942 N N . SER A 1 128 ? 63.949 9.638 4.491 1.00 10.61 667 SER A N 1
ATOM 943 C CA . SER A 1 128 ? 64.576 10.833 3.919 1.00 10.05 667 SER A CA 1
ATOM 944 C C . SER A 1 128 ? 63.925 12.107 4.475 1.00 13.24 667 SER A C 1
ATOM 945 O O . SER A 1 128 ? 64.633 13.046 4.849 1.00 12.76 667 SER A O 1
ATOM 948 N N . GLN A 1 129 ? 62.581 12.109 4.574 1.00 9.58 668 GLN A N 1
ATOM 949 C CA . GLN A 1 129 ? 61.820 13.229 5.135 1.00 9.09 668 GLN A CA 1
ATOM 950 C C . GLN A 1 129 ? 62.127 13.381 6.639 1.00 11.95 668 GLN A C 1
ATOM 951 O O . GLN A 1 129 ? 62.292 14.506 7.112 1.00 11.14 668 GLN A O 1
ATOM 957 N N . MET A 1 130 ? 62.291 12.249 7.358 1.00 8.64 669 MET A N 1
ATOM 958 C CA . MET A 1 130 ? 62.659 12.233 8.781 1.00 7.43 669 MET A CA 1
ATOM 959 C C . MET A 1 130 ? 64.034 12.887 9.003 1.00 11.43 669 MET A C 1
ATOM 960 O O . MET A 1 130 ? 64.185 13.715 9.909 1.00 10.87 669 MET A O 1
ATOM 965 N N . LEU A 1 131 ? 65.024 12.543 8.152 1.00 8.61 670 LEU A N 1
ATOM 966 C CA . LEU A 1 131 ? 66.373 13.112 8.220 1.00 8.32 670 LEU A CA 1
ATOM 967 C C . LEU A 1 131 ? 66.355 14.616 7.932 1.00 11.24 670 LEU A C 1
ATOM 968 O O . LEU A 1 131 ? 67.089 15.360 8.579 1.00 9.98 670 LEU A O 1
ATOM 973 N N . HIS A 1 132 ? 65.502 15.060 6.979 1.00 8.81 671 HIS A N 1
ATOM 974 C CA . HIS A 1 132 ? 65.359 16.478 6.638 1.00 8.92 671 HIS A CA 1
ATOM 975 C C . HIS A 1 132 ? 64.796 17.280 7.830 1.00 11.53 671 HIS A C 1
ATOM 976 O O . HIS A 1 132 ? 65.277 18.378 8.115 1.00 11.00 671 HIS A O 1
ATOM 983 N N . ILE A 1 133 ? 63.805 16.715 8.541 1.00 7.45 672 ILE A N 1
ATOM 984 C CA . ILE A 1 133 ? 63.216 17.357 9.725 1.00 7.30 672 ILE A CA 1
ATOM 985 C C . ILE A 1 133 ? 64.290 17.455 10.836 1.00 10.13 672 ILE A C 1
ATOM 986 O O . ILE A 1 133 ? 64.511 18.536 11.394 1.00 9.08 672 ILE A O 1
ATOM 991 N N . ALA A 1 134 ? 64.977 16.326 11.110 1.00 8.14 673 ALA A N 1
ATOM 992 C CA . ALA A 1 134 ? 66.036 16.211 12.121 1.00 8.05 673 ALA A CA 1
ATOM 993 C C . ALA A 1 134 ? 67.168 17.233 11.959 1.00 11.76 673 ALA A C 1
ATOM 994 O O . ALA A 1 134 ? 67.513 17.908 12.928 1.00 11.08 673 ALA A O 1
ATOM 996 N N . GLN A 1 135 ? 67.744 17.361 10.741 1.00 9.35 674 GLN A N 1
ATOM 997 C CA . GLN A 1 135 ? 68.855 18.292 10.490 1.00 9.31 674 GLN A CA 1
ATOM 998 C C . GLN A 1 135 ? 68.488 19.754 10.752 1.00 12.43 674 GLN A C 1
ATOM 999 O O . GLN A 1 135 ? 69.322 20.512 11.245 1.00 11.75 674 GLN A O 1
ATOM 1005 N N . GLN A 1 136 ? 67.227 20.128 10.462 1.00 8.96 675 GLN A N 1
ATOM 1006 C CA . GLN A 1 136 ? 66.727 21.492 10.661 1.00 8.26 675 GLN A CA 1
ATOM 1007 C C . GLN A 1 136 ? 66.638 21.857 12.149 1.00 12.14 675 GLN A C 1
ATOM 1008 O O . GLN A 1 136 ? 67.049 22.955 12.539 1.00 11.07 675 GLN A O 1
ATOM 1014 N N . ILE A 1 137 ? 66.140 20.925 12.984 1.00 7.85 676 ILE A N 1
ATOM 1015 C CA . ILE A 1 137 ? 66.039 21.149 14.431 1.00 7.15 676 ILE A CA 1
ATOM 1016 C C . ILE A 1 137 ? 67.448 21.274 15.021 1.00 10.78 676 ILE A C 1
ATOM 1017 O O . ILE A 1 137 ? 67.693 22.187 15.812 1.00 9.76 676 ILE A O 1
ATOM 1022 N N . ALA A 1 138 ? 68.376 20.384 14.600 1.00 8.52 677 ALA A N 1
ATOM 1023 C CA . ALA A 1 138 ? 69.767 20.415 15.059 1.00 8.98 677 ALA A CA 1
ATOM 1024 C C . ALA A 1 138 ? 70.443 21.737 14.678 1.00 12.58 677 ALA A C 1
ATOM 1025 O O . ALA A 1 138 ? 71.168 22.295 15.500 1.00 12.47 677 ALA A O 1
ATOM 1027 N N . ALA A 1 139 ? 70.138 22.275 13.471 1.00 9.95 678 ALA A N 1
ATOM 1028 C CA . ALA A 1 139 ? 70.662 23.562 12.996 1.00 9.82 678 ALA A CA 1
ATOM 1029 C C . ALA A 1 139 ? 70.197 24.687 13.924 1.00 12.98 678 ALA A C 1
ATOM 1030 O O . ALA A 1 139 ? 71.015 25.512 14.334 1.00 12.77 678 ALA A O 1
ATOM 1032 N N . GLY A 1 140 ? 68.911 24.667 14.297 1.00 9.70 679 GLY A N 1
ATOM 1033 C CA . GLY A 1 140 ? 68.338 25.628 15.239 1.00 9.73 679 GLY A CA 1
ATOM 1034 C C . GLY A 1 140 ? 68.999 25.559 16.606 1.00 12.36 679 GLY A C 1
ATOM 1035 O O . GLY A 1 140 ? 69.274 26.596 17.213 1.00 11.26 679 GLY A O 1
ATOM 1036 N N . MET A 1 141 ? 69.287 24.328 17.090 1.00 9.94 680 MET A N 1
ATOM 1037 C CA . MET A 1 141 ? 69.949 24.111 18.380 1.00 9.86 680 MET A CA 1
ATOM 1038 C C . MET A 1 141 ? 71.409 24.592 18.409 1.00 13.58 680 MET A C 1
ATOM 1039 O O . MET A 1 141 ? 71.839 25.130 19.434 1.00 13.09 680 MET A O 1
ATOM 1044 N N . VAL A 1 142 ? 72.151 24.454 17.277 1.00 10.58 681 VAL A N 1
ATOM 1045 C CA . VAL A 1 142 ? 73.528 24.964 17.145 1.00 10.09 681 VAL A CA 1
ATOM 1046 C C . VAL A 1 142 ? 73.482 26.480 17.356 1.00 13.51 681 VAL A C 1
ATOM 1047 O O . VAL A 1 142 ? 74.283 27.013 18.130 1.00 12.84 681 VAL A O 1
ATOM 1051 N N . TYR A 1 143 ? 72.504 27.158 16.708 1.00 10.38 682 TYR A N 1
ATOM 1052 C CA . TYR A 1 143 ? 72.322 28.601 16.845 1.00 9.98 682 TYR A CA 1
ATOM 1053 C C . TYR A 1 143 ? 72.040 29.002 18.296 1.00 13.42 682 TYR A C 1
ATOM 1054 O O . TYR A 1 143 ? 72.711 29.893 18.809 1.00 12.85 682 TYR A O 1
ATOM 1063 N N . LEU A 1 144 ? 71.054 28.353 18.949 1.00 10.31 683 LEU A N 1
ATOM 1064 C CA . LEU A 1 144 ? 70.701 28.651 20.340 1.00 10.11 683 LEU A CA 1
ATOM 1065 C C . LEU A 1 144 ? 71.888 28.475 21.296 1.00 15.32 683 LEU A C 1
ATOM 1066 O O . LEU A 1 144 ? 72.112 29.344 22.141 1.00 14.27 683 LEU A O 1
ATOM 1071 N N . ALA A 1 145 ? 72.684 27.401 21.112 1.00 12.90 684 ALA A N 1
ATOM 1072 C CA . ALA A 1 145 ? 73.882 27.144 21.924 1.00 13.25 684 ALA A CA 1
ATOM 1073 C C . ALA A 1 145 ? 74.933 28.245 21.726 1.00 16.74 684 ALA A C 1
ATOM 1074 O O . ALA A 1 145 ? 75.555 28.664 22.702 1.00 16.05 684 ALA A O 1
ATOM 1076 N N . SER A 1 146 ? 75.084 28.751 20.480 1.00 13.47 685 SER A N 1
ATOM 1077 C CA . SER A 1 146 ? 76.038 29.821 20.153 1.00 12.99 685 SER A CA 1
ATOM 1078 C C . SER A 1 146 ? 75.689 31.143 20.853 1.00 17.38 685 SER A C 1
ATOM 1079 O O . SER A 1 146 ? 76.579 31.957 21.099 1.00 17.82 685 SER A O 1
ATOM 1082 N N . GLN A 1 147 ? 74.396 31.340 21.176 1.00 13.67 686 GLN A N 1
ATOM 1083 C CA . GLN A 1 147 ? 73.864 32.533 21.841 1.00 13.55 686 GLN A CA 1
ATOM 1084 C C . GLN A 1 147 ? 73.698 32.322 23.359 1.00 17.99 686 GLN A C 1
ATOM 1085 O O . GLN A 1 147 ? 73.137 33.184 24.044 1.00 17.55 686 GLN A O 1
ATOM 1091 N N . HIS A 1 148 ? 74.183 31.170 23.878 1.00 15.96 687 HIS A N 1
ATOM 1092 C CA . HIS A 1 148 ? 74.113 30.777 25.295 1.00 16.48 687 HIS A CA 1
ATOM 1093 C C . HIS A 1 148 ? 72.658 30.73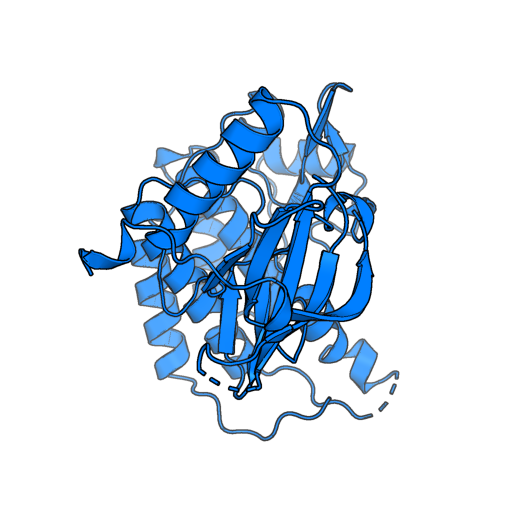2 25.803 1.00 18.31 687 HIS A C 1
ATOM 1094 O O . HIS A 1 148 ? 72.377 31.091 26.952 1.00 18.49 687 HIS A O 1
ATOM 1101 N N . PHE A 1 149 ? 71.733 30.299 24.919 1.00 12.59 688 PHE A N 1
ATOM 1102 C CA . PHE A 1 149 ? 70.306 30.184 25.212 1.00 11.91 688 PHE A CA 1
ATOM 1103 C C . PHE A 1 149 ? 69.985 28.731 25.539 1.00 15.18 688 PHE A C 1
ATOM 1104 O O . PHE A 1 149 ? 70.241 27.849 24.716 1.00 15.54 688 PHE A O 1
ATOM 1112 N N . VAL A 1 150 ? 69.413 28.495 26.730 1.00 10.47 689 VAL A N 1
ATOM 1113 C CA . VAL A 1 150 ? 69.007 27.160 27.177 1.00 9.93 689 VAL A CA 1
ATOM 1114 C C . VAL A 1 150 ? 67.482 27.078 27.003 1.00 13.18 689 VAL A C 1
ATOM 1115 O O . VAL A 1 150 ? 66.755 27.885 27.594 1.00 13.14 689 VAL A O 1
ATOM 1119 N N . HIS A 1 151 ? 67.010 26.125 26.174 1.00 9.34 690 HIS A N 1
ATOM 1120 C CA . HIS A 1 151 ? 65.584 25.976 25.853 1.00 8.39 690 HIS A CA 1
ATOM 1121 C C . HIS A 1 151 ? 64.732 25.430 27.007 1.00 12.14 690 HIS A C 1
ATOM 1122 O O . HIS A 1 151 ? 63.698 26.030 27.324 1.00 11.52 690 HIS A O 1
ATOM 1129 N N . ARG A 1 152 ? 65.148 24.285 27.610 1.00 9.00 691 ARG A N 1
ATOM 1130 C CA . ARG A 1 152 ? 64.498 23.592 28.744 1.00 8.68 691 ARG A CA 1
ATOM 1131 C C . ARG A 1 152 ? 63.278 22.741 28.379 1.00 11.93 691 ARG A C 1
ATOM 1132 O O . ARG A 1 152 ? 62.844 21.940 29.212 1.00 11.50 691 ARG A O 1
ATOM 1140 N N . ASP A 1 153 ? 62.706 22.917 27.164 1.00 8.71 692 ASP A N 1
ATOM 1141 C CA . ASP A 1 153 ? 61.521 22.150 26.762 1.00 8.64 692 ASP A CA 1
ATOM 1142 C C . ASP A 1 153 ? 61.531 21.755 25.279 1.00 11.90 692 ASP A C 1
ATOM 1143 O O . ASP A 1 153 ? 60.525 21.906 24.572 1.00 11.00 692 ASP A O 1
ATOM 1148 N N . LEU A 1 154 ? 62.685 21.254 24.804 1.00 8.62 693 LEU A N 1
ATOM 1149 C CA . LEU A 1 154 ? 62.802 20.802 23.423 1.00 8.95 693 LEU A CA 1
ATOM 1150 C C . LEU A 1 154 ? 62.054 19.478 23.254 1.00 11.10 693 LEU A C 1
ATOM 1151 O O . LEU A 1 154 ? 62.314 18.506 23.966 1.00 9.66 693 LEU A O 1
ATOM 1156 N N . ALA A 1 155 ? 61.082 19.480 22.328 1.00 8.29 694 ALA A N 1
ATOM 1157 C CA . ALA A 1 155 ? 60.199 18.360 21.999 1.00 8.02 694 ALA A CA 1
ATOM 1158 C C . ALA A 1 155 ? 59.503 18.695 20.685 1.00 10.76 694 ALA A C 1
ATOM 1159 O O . ALA A 1 155 ? 59.371 19.874 20.369 1.00 9.71 694 ALA A O 1
ATOM 1161 N N . THR A 1 156 ? 59.024 17.683 19.933 1.00 8.69 695 THR A N 1
ATOM 1162 C CA . THR A 1 156 ? 58.339 17.958 18.655 1.00 8.33 695 THR A CA 1
ATOM 1163 C C . THR A 1 156 ? 57.101 18.852 18.808 1.00 11.19 695 THR A C 1
ATOM 1164 O O . THR A 1 156 ? 56.833 19.656 17.913 1.00 9.61 695 THR A O 1
ATOM 1168 N N . ARG A 1 157 ? 56.398 18.776 19.966 1.00 9.01 696 ARG A N 1
ATOM 1169 C CA . ARG A 1 157 ? 55.239 19.654 20.229 1.00 8.57 696 ARG A CA 1
ATOM 1170 C C . ARG A 1 157 ? 55.667 21.141 20.230 1.00 11.18 696 ARG A C 1
ATOM 1171 O O . ARG A 1 157 ? 54.837 22.018 19.981 1.00 10.94 696 ARG A O 1
ATOM 1179 N N . ASN A 1 158 ? 56.964 21.408 20.529 1.00 8.26 697 ASN A N 1
ATOM 1180 C CA . ASN A 1 158 ? 57.552 22.745 20.585 1.00 8.22 697 ASN A CA 1
ATOM 1181 C C . ASN A 1 158 ? 58.386 23.121 19.347 1.00 12.19 697 ASN A C 1
ATOM 1182 O O . ASN A 1 158 ? 59.267 23.984 19.414 1.00 10.98 697 ASN A O 1
ATOM 1187 N N . CYS A 1 159 ? 58.064 22.475 18.209 1.00 8.66 698 CYS A N 1
ATOM 1188 C CA . CYS A 1 159 ? 58.604 22.736 16.875 1.00 8.56 698 CYS A CA 1
ATOM 1189 C C . CYS A 1 159 ? 57.417 22.969 15.951 1.00 12.94 698 CYS A C 1
ATOM 1190 O O . CYS A 1 159 ? 56.320 22.469 16.221 1.00 12.26 698 CYS A O 1
ATOM 1193 N N . LEU A 1 160 ? 57.627 23.746 14.884 1.00 10.37 699 LEU A N 1
ATOM 1194 C CA . LEU A 1 160 ? 56.579 24.122 13.931 1.00 10.02 699 LEU A CA 1
ATOM 1195 C C . LEU A 1 160 ? 56.951 23.747 12.504 1.00 13.20 699 LEU A C 1
ATOM 1196 O O . LEU A 1 160 ? 58.138 23.719 12.159 1.00 11.47 699 LEU A O 1
ATOM 1201 N N . VAL A 1 161 ? 55.934 23.460 11.670 1.00 10.67 700 VAL A N 1
ATOM 1202 C CA . VAL A 1 161 ? 56.124 23.051 10.274 1.00 10.90 700 VAL A CA 1
ATOM 1203 C C . VAL A 1 161 ? 55.481 24.073 9.330 1.00 14.80 700 VAL A C 1
ATOM 1204 O O . VAL A 1 161 ? 54.317 24.424 9.510 1.00 13.18 700 VAL A O 1
ATOM 1208 N N . GLY A 1 162 ? 56.248 24.521 8.339 1.00 14.37 701 GLY A N 1
ATOM 1209 C CA . GLY A 1 162 ? 55.791 25.448 7.309 1.00 15.24 701 GLY A CA 1
ATOM 1210 C C . GLY A 1 162 ? 55.682 24.749 5.966 1.00 21.20 701 GLY A C 1
ATOM 1211 O O . GLY A 1 162 ? 55.507 23.526 5.918 1.00 21.26 701 GLY A O 1
ATOM 1212 N N . GLU A 1 163 ? 55.801 25.513 4.864 1.00 18.88 702 GLU A N 1
ATOM 1213 C CA . GLU A 1 163 ? 55.744 24.975 3.495 1.00 18.86 702 GLU A CA 1
ATOM 1214 C C . GLU A 1 163 ? 57.074 24.301 3.114 1.00 21.37 702 GLU A C 1
ATOM 1215 O O . GLU A 1 163 ? 58.100 24.620 3.712 1.00 19.59 702 GLU A O 1
ATOM 1221 N N . ASN A 1 164 ? 57.062 23.390 2.099 1.00 19.04 703 ASN A N 1
ATOM 1222 C CA . ASN A 1 164 ? 58.247 22.684 1.564 1.00 18.54 703 ASN A CA 1
ATOM 1223 C C . ASN A 1 164 ? 59.044 21.925 2.665 1.00 20.15 703 ASN A C 1
ATOM 1224 O O . ASN A 1 164 ? 60.275 21.849 2.620 1.00 20.21 703 ASN A O 1
ATOM 1229 N N . LEU A 1 165 ? 58.320 21.375 3.660 1.00 15.85 704 LEU A N 1
ATOM 1230 C CA . LEU A 1 165 ? 58.872 20.655 4.819 1.00 14.57 704 LEU A CA 1
ATOM 1231 C C . LEU A 1 165 ? 59.910 21.489 5.625 1.00 16.46 704 LEU A C 1
ATOM 1232 O O . LEU A 1 165 ? 60.886 20.954 6.168 1.00 16.00 704 LEU A O 1
ATOM 1237 N N . LEU A 1 166 ? 59.680 22.818 5.696 1.00 11.93 705 LEU A N 1
ATOM 1238 C CA . LEU A 1 166 ? 60.513 23.734 6.474 1.00 11.12 705 LEU A CA 1
ATOM 1239 C C . LEU A 1 166 ? 60.110 23.564 7.939 1.00 13.52 705 LEU A C 1
ATOM 1240 O O . LEU A 1 166 ? 58.921 23.594 8.262 1.00 13.12 705 LEU A O 1
ATOM 1245 N N . VAL A 1 167 ? 61.101 23.333 8.810 1.00 9.54 706 VAL A N 1
ATOM 1246 C CA . VAL A 1 167 ? 60.870 23.108 10.237 1.00 8.67 706 VAL A CA 1
ATOM 1247 C C . VAL A 1 167 ? 61.664 24.113 11.066 1.00 11.16 706 VAL A C 1
ATOM 1248 O O . VAL A 1 167 ? 62.837 24.372 10.777 1.00 10.83 706 VAL A O 1
ATOM 1252 N N . LYS A 1 168 ? 61.007 24.685 12.094 1.00 8.08 707 LYS A N 1
ATOM 1253 C CA . LYS A 1 168 ? 61.620 25.653 13.002 1.00 7.52 707 LYS A CA 1
ATOM 1254 C C . LYS A 1 168 ? 61.277 25.349 14.461 1.00 11.49 707 LYS A C 1
ATOM 1255 O O . LYS A 1 168 ? 60.219 24.777 14.744 1.00 11.69 707 LYS A O 1
ATOM 1261 N N . ILE A 1 169 ? 62.174 25.738 15.383 1.00 8.04 708 ILE A N 1
ATOM 1262 C CA . ILE A 1 169 ? 61.946 25.605 16.824 1.00 7.96 708 ILE A CA 1
ATOM 1263 C C . ILE A 1 169 ? 61.087 26.804 17.234 1.00 11.52 708 ILE A C 1
ATOM 1264 O O . ILE A 1 169 ? 61.439 27.948 16.926 1.00 11.53 708 ILE A O 1
ATOM 1269 N N . GLY A 1 170 ? 59.979 26.533 17.912 1.00 9.34 709 GLY A N 1
ATOM 1270 C CA . GLY A 1 170 ? 59.079 27.585 18.366 1.00 9.42 709 GLY A CA 1
ATOM 1271 C C . GLY A 1 170 ? 57.761 27.081 18.905 1.00 13.66 709 GLY A C 1
ATOM 1272 O O . GLY A 1 170 ? 57.276 26.025 18.493 1.00 13.14 709 GLY A O 1
ATOM 1273 N N . ASP A 1 171 ? 57.189 27.836 19.857 1.00 10.85 710 ASP A N 1
ATOM 1274 C CA . ASP A 1 171 ? 55.904 27.533 20.492 1.00 10.76 710 ASP A CA 1
ATOM 1275 C C . ASP A 1 171 ? 55.323 28.815 21.081 1.00 16.69 710 ASP A C 1
ATOM 1276 O O . ASP A 1 171 ? 56.058 29.792 21.269 1.00 17.02 710 ASP A O 1
ATOM 1281 N N . PHE A 1 172 ? 54.017 28.808 21.385 1.00 14.03 711 PHE A N 1
ATOM 1282 C CA . PHE A 1 172 ? 53.340 29.995 21.905 1.00 14.77 711 PHE A CA 1
ATOM 1283 C C . PHE A 1 172 ? 52.876 29.892 23.369 1.00 20.99 711 PHE A C 1
ATOM 1284 O O . PHE A 1 172 ? 51.957 30.597 23.791 1.00 20.71 711 PHE A O 1
ATOM 1292 N N . GLY A 1 173 ? 53.566 29.044 24.134 1.00 19.43 712 GLY A N 1
ATOM 1293 C CA . GLY A 1 173 ? 53.333 28.842 25.561 1.00 20.09 712 GLY A CA 1
ATOM 1294 C C . GLY A 1 173 ? 52.031 28.165 25.943 1.00 25.59 712 GLY A C 1
ATOM 1295 O O . GLY A 1 173 ? 51.502 28.431 27.026 1.00 25.52 712 GLY A O 1
ATOM 1296 N N . MET A 1 174 ? 51.530 27.255 25.083 1.00 23.11 713 MET A N 1
ATOM 1297 C CA . MET A 1 174 ? 50.278 26.510 25.304 1.00 23.19 713 MET A CA 1
ATOM 1298 C C . MET A 1 174 ? 50.505 25.012 25.609 1.00 26.56 713 MET A C 1
ATOM 1299 O O . MET A 1 174 ? 49.566 24.343 26.043 1.00 26.71 713 MET A O 1
ATOM 1304 N N . SER A 1 175 ? 51.734 24.485 25.368 1.00 22.47 714 SER A N 1
ATOM 1305 C CA . SER A 1 175 ? 52.084 23.066 25.546 1.00 21.48 714 SER A CA 1
ATOM 1306 C C . SER A 1 175 ? 51.730 22.400 26.865 1.00 24.79 714 SER A C 1
ATOM 1307 O O . SER A 1 175 ? 51.310 21.245 26.841 1.00 24.42 714 SER A O 1
ATOM 1310 N N . ARG A 1 176 ? 51.905 23.095 28.008 1.00 21.84 715 ARG A N 1
ATOM 1311 C CA . ARG A 1 176 ? 51.568 22.540 29.327 1.00 21.74 715 ARG A CA 1
ATOM 1312 C C . ARG A 1 176 ? 50.061 22.278 29.486 1.00 27.05 715 ARG A C 1
ATOM 1313 O O . ARG A 1 176 ? 49.669 21.454 30.313 1.00 26.43 715 ARG A O 1
ATOM 1321 N N . ASP A 1 177 ? 49.234 22.940 28.651 1.00 24.89 716 ASP A N 1
ATOM 1322 C CA . ASP A 1 177 ? 47.781 22.777 28.619 1.00 25.49 716 ASP A CA 1
ATOM 1323 C C . ASP A 1 177 ? 47.374 21.765 27.542 1.00 28.70 716 ASP A C 1
ATOM 1324 O O . ASP A 1 177 ? 46.743 20.761 27.866 1.00 28.96 716 ASP A O 1
ATOM 1329 N N . VAL A 1 178 ? 47.754 22.020 26.270 1.00 24.02 717 VAL A N 1
ATOM 1330 C CA . VAL A 1 178 ? 47.439 21.169 25.111 1.00 23.12 717 VAL A CA 1
ATOM 1331 C C . VAL A 1 178 ? 48.030 19.744 25.235 1.00 25.40 717 VAL A C 1
ATOM 1332 O O . VAL A 1 178 ? 47.358 18.772 24.878 1.00 26.22 717 VAL A O 1
ATOM 1336 N N . TYR A 1 179 ? 49.269 19.627 25.746 1.00 19.30 718 TYR A N 1
ATOM 1337 C CA . TYR A 1 179 ? 49.962 18.343 25.919 1.00 17.34 718 TYR A CA 1
ATOM 1338 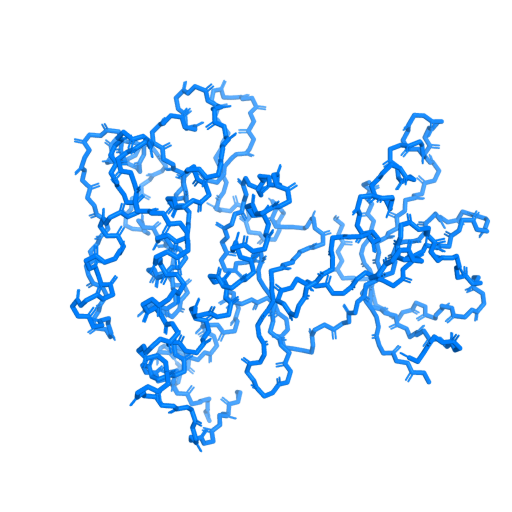C C . TYR A 1 179 ? 50.238 18.043 27.408 1.00 20.58 718 TYR A C 1
ATOM 1339 O O . TYR A 1 179 ? 51.347 17.637 27.765 1.00 18.60 718 TYR A O 1
ATOM 1348 N N . SER A 1 180 ? 49.210 18.215 28.271 1.00 18.25 719 SER A N 1
ATOM 1349 C CA . SER A 1 180 ? 49.302 18.009 29.725 1.00 17.84 719 SER A CA 1
ATOM 1350 C C . SER A 1 180 ? 49.936 16.681 30.161 1.00 19.29 719 SER A C 1
ATOM 1351 O O . SER A 1 180 ? 50.680 16.671 31.142 1.00 18.38 719 SER A O 1
ATOM 1354 N N . THR A 1 181 ? 49.667 15.580 29.425 1.00 15.32 720 THR A N 1
ATOM 1355 C CA . THR A 1 181 ? 50.212 14.241 29.696 1.00 14.91 720 THR A CA 1
ATOM 1356 C C . THR A 1 181 ? 51.756 14.165 29.599 1.00 16.82 720 THR A C 1
ATOM 1357 O O . THR A 1 181 ? 52.361 13.258 30.177 1.00 16.58 720 THR A O 1
ATOM 1361 N N . ASP A 1 182 ? 52.376 15.111 28.865 1.00 11.84 721 ASP A N 1
ATOM 1362 C CA . ASP A 1 182 ? 53.832 15.175 28.674 1.00 10.66 721 ASP A CA 1
ATOM 1363 C C . ASP A 1 182 ? 54.573 15.876 29.829 1.00 13.68 721 ASP A C 1
ATOM 1364 O O . ASP A 1 182 ? 55.794 16.055 29.741 1.00 12.74 721 ASP A O 1
ATOM 1369 N N . TYR A 1 183 ? 53.844 16.303 30.887 1.00 10.40 722 TYR A N 1
ATOM 1370 C CA . TYR A 1 183 ? 54.437 17.004 32.033 1.00 10.53 722 TYR A CA 1
ATOM 1371 C C . TYR A 1 183 ? 54.088 16.320 33.349 1.00 15.25 722 TYR A C 1
ATOM 1372 O O . TYR A 1 183 ? 52.985 15.786 33.500 1.00 14.84 722 TYR A O 1
ATOM 1381 N N . TYR A 1 184 ? 55.042 16.330 34.293 1.00 12.33 723 TYR A N 1
ATOM 1382 C CA . TYR A 1 184 ? 54.920 15.713 35.618 1.00 12.18 723 TYR A CA 1
ATOM 1383 C C . TYR A 1 184 ? 55.264 16.745 36.690 1.00 15.03 723 TYR A C 1
ATOM 1384 O O . TYR A 1 184 ? 56.163 17.560 36.480 1.00 13.77 723 TYR A O 1
ATOM 1393 N N . ARG A 1 185 ? 54.550 16.715 37.836 1.00 13.05 724 ARG A N 1
ATOM 1394 C CA . ARG A 1 185 ? 54.786 17.672 38.919 1.00 12.96 724 ARG A CA 1
ATOM 1395 C C . ARG A 1 185 ? 55.956 17.232 39.799 1.00 16.58 724 ARG A C 1
ATOM 1396 O O . ARG A 1 185 ? 55.749 16.648 40.865 1.00 16.29 724 ARG A O 1
ATOM 1404 N N . VAL A 1 186 ? 57.195 17.509 39.329 1.00 13.60 725 VAL A N 1
ATOM 1405 C CA . VAL A 1 186 ? 58.449 17.156 40.015 1.00 13.58 725 VAL A CA 1
ATOM 1406 C C . VAL A 1 186 ? 58.476 17.753 41.424 1.00 17.79 725 VAL A C 1
ATOM 1407 O O . VAL A 1 186 ? 58.265 18.959 41.574 1.00 16.38 725 VAL A O 1
ATOM 1411 N N . GLY A 1 187 ? 58.672 16.886 42.425 1.00 16.32 726 GLY A N 1
ATOM 1412 C CA . GLY A 1 187 ? 58.716 17.245 43.843 1.00 16.96 726 GLY A CA 1
ATOM 1413 C C . GLY A 1 187 ? 57.439 17.867 44.382 1.00 21.95 726 GLY A C 1
ATOM 1414 O O . GLY A 1 187 ? 57.440 18.452 45.471 1.00 21.45 726 GLY A O 1
ATOM 1415 N N . GLY A 1 188 ? 56.359 17.747 43.609 1.00 19.44 727 GLY A N 1
ATOM 1416 C CA . GLY A 1 188 ? 55.059 18.337 43.903 1.00 19.80 727 GLY A CA 1
ATOM 1417 C C . GLY A 1 188 ? 55.053 19.846 43.749 1.00 25.18 727 GLY A C 1
ATOM 1418 O O . GLY A 1 188 ? 54.152 20.511 44.269 1.00 24.93 727 GLY A O 1
ATOM 1419 N N . HIS A 1 189 ? 56.047 20.404 43.018 1.00 22.97 728 HIS A N 1
ATOM 1420 C CA . HIS A 1 189 ? 56.199 21.852 42.860 1.00 23.72 728 HIS A CA 1
ATOM 1421 C C . HIS A 1 189 ? 56.257 22.439 41.448 1.00 25.83 728 HIS A C 1
ATOM 1422 O O . HIS A 1 189 ? 55.762 23.549 41.259 1.00 25.87 728 HIS A O 1
ATOM 1429 N N . THR A 1 190 ? 56.906 21.758 40.481 1.00 20.15 729 THR A N 1
ATOM 1430 C CA . THR A 1 190 ? 57.069 22.302 39.123 1.00 18.97 729 THR A CA 1
ATOM 1431 C C . THR A 1 190 ? 56.686 21.302 38.026 1.00 19.70 729 THR A C 1
ATOM 1432 O O . THR A 1 190 ? 57.196 20.182 38.025 1.00 18.74 729 THR A O 1
ATOM 1436 N N . MET A 1 191 ? 55.831 21.730 37.067 1.00 15.23 730 MET A N 1
ATOM 1437 C CA . MET A 1 191 ? 55.428 20.907 35.920 1.00 14.44 730 MET A CA 1
ATOM 1438 C C . MET A 1 191 ? 56.609 20.846 34.938 1.00 15.78 730 MET A C 1
ATOM 1439 O O . MET A 1 191 ? 56.969 21.864 34.337 1.00 15.38 730 MET A O 1
ATOM 1444 N N . LEU A 1 192 ? 57.235 19.665 34.820 1.00 11.45 731 LEU A N 1
ATOM 1445 C CA . LEU A 1 192 ? 58.414 19.463 33.972 1.00 10.45 731 LEU A CA 1
ATOM 1446 C C . LEU A 1 192 ? 58.273 18.294 32.983 1.00 12.54 731 LEU A C 1
ATOM 1447 O O . LEU A 1 192 ? 57.678 17.274 33.341 1.00 12.22 731 LEU A O 1
ATOM 1452 N N . PRO A 1 193 ? 58.849 18.421 31.753 1.00 9.50 732 PRO A N 1
ATOM 1453 C CA . PRO A 1 193 ? 58.733 17.339 30.753 1.00 9.27 732 PRO A CA 1
ATOM 1454 C C . PRO A 1 193 ? 59.723 16.186 30.990 1.00 11.75 732 PRO A C 1
ATOM 1455 O O . PRO A 1 193 ? 60.665 16.003 30.209 1.00 10.58 732 PRO A O 1
ATOM 1459 N N . ILE A 1 194 ? 59.508 15.407 32.070 1.00 8.41 733 ILE A N 1
ATOM 1460 C CA . ILE A 1 194 ? 60.385 14.302 32.484 1.00 8.37 733 ILE A CA 1
ATOM 1461 C C . ILE A 1 194 ? 60.829 13.323 31.389 1.00 11.29 733 ILE A C 1
ATOM 1462 O O . ILE A 1 194 ? 61.993 12.930 31.386 1.00 11.05 733 ILE A O 1
ATOM 1467 N N . ARG A 1 195 ? 59.923 12.945 30.460 1.00 8.39 734 ARG A N 1
ATOM 1468 C CA . ARG A 1 195 ? 60.243 11.994 29.384 1.00 8.28 734 ARG A CA 1
ATOM 1469 C C . ARG A 1 195 ? 61.323 12.492 28.405 1.00 11.06 734 ARG A C 1
ATOM 1470 O O . ARG A 1 195 ? 61.939 11.677 27.719 1.00 10.59 734 ARG A O 1
ATOM 1478 N N . TRP A 1 196 ? 61.563 13.818 28.370 1.00 8.38 735 TRP A N 1
ATOM 1479 C CA . TRP A 1 196 ? 62.562 14.473 27.517 1.00 8.54 735 TRP A CA 1
ATOM 1480 C C . TRP A 1 196 ? 63.793 14.949 28.306 1.00 11.48 735 TRP A C 1
ATOM 1481 O O . TRP A 1 196 ? 64.697 15.551 27.720 1.00 10.94 735 TRP A O 1
ATOM 1492 N N . MET A 1 197 ? 63.830 14.682 29.629 1.00 8.25 736 MET A N 1
ATOM 1493 C CA . MET A 1 197 ? 64.871 15.191 30.524 1.00 7.40 736 MET A CA 1
ATOM 1494 C C . MET A 1 197 ? 65.965 14.209 30.968 1.00 11.79 736 MET A C 1
ATOM 1495 O O . MET A 1 197 ? 65.671 13.030 31.191 1.00 10.73 736 MET A O 1
ATOM 1500 N N . PRO A 1 198 ? 67.218 14.712 31.161 1.00 9.71 737 PRO A N 1
ATOM 1501 C CA . PRO A 1 198 ? 68.295 13.852 31.678 1.00 9.81 737 PRO A CA 1
ATOM 1502 C C . PRO A 1 198 ? 68.237 13.721 33.214 1.00 13.00 73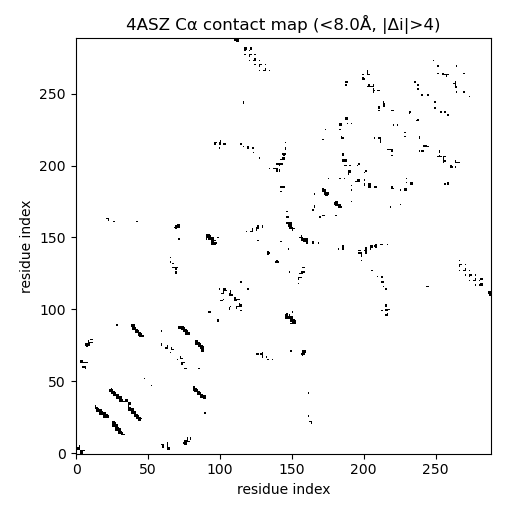7 PRO A C 1
ATOM 1503 O O . PRO A 1 198 ? 67.500 14.489 33.853 1.00 12.15 737 PRO A O 1
ATOM 1507 N N . PRO A 1 199 ? 69.036 12.809 33.835 1.00 10.03 738 PRO A N 1
ATOM 1508 C CA . PRO A 1 199 ? 68.985 12.661 35.306 1.00 9.83 738 PRO A CA 1
ATOM 1509 C C . PRO A 1 199 ? 69.222 13.930 36.129 1.00 13.20 738 PRO A C 1
ATOM 1510 O O . PRO A 1 199 ? 68.509 14.135 37.110 1.00 12.70 738 PRO A O 1
ATOM 1514 N N . GLU A 1 200 ? 70.214 14.772 35.755 1.00 10.70 739 GLU A N 1
ATOM 1515 C CA . GLU A 1 200 ? 70.518 15.983 36.527 1.00 9.95 739 GLU A CA 1
ATOM 1516 C C . GLU A 1 200 ? 69.394 17.031 36.516 1.00 14.17 739 GLU A C 1
ATOM 1517 O O . GLU A 1 200 ? 69.261 17.796 37.473 1.00 13.79 739 GLU A O 1
ATOM 1523 N N . SER A 1 201 ? 68.597 17.067 35.433 1.00 10.65 740 SER A N 1
ATOM 1524 C CA . SER A 1 201 ? 67.479 17.999 35.319 1.00 10.39 740 SER A CA 1
ATOM 1525 C C . SER A 1 201 ? 66.305 17.516 36.177 1.00 14.12 740 SER A C 1
ATOM 1526 O O . SER A 1 201 ? 65.645 18.335 36.810 1.00 14.62 740 SER A O 1
ATOM 1529 N N . ILE A 1 202 ? 66.043 16.193 36.206 1.00 10.45 741 ILE A N 1
ATOM 1530 C CA . ILE A 1 202 ? 64.948 15.638 37.020 1.00 10.08 741 ILE A CA 1
ATOM 1531 C C . ILE A 1 202 ? 65.277 15.739 38.523 1.00 14.50 741 ILE A C 1
ATOM 1532 O O . ILE A 1 202 ? 64.440 16.182 39.313 1.00 13.84 741 ILE A O 1
ATOM 1537 N N . MET A 1 203 ? 66.488 15.315 38.902 1.00 12.48 742 MET A N 1
ATOM 1538 C CA . MET A 1 203 ? 66.924 15.232 40.298 1.00 13.10 742 MET A CA 1
ATOM 1539 C C . MET A 1 203 ? 67.396 16.525 40.946 1.00 15.64 742 MET A C 1
ATOM 1540 O O . MET A 1 203 ? 67.193 16.701 42.150 1.00 14.95 742 MET A O 1
ATOM 1545 N N . TYR A 1 204 ? 68.050 17.407 40.174 1.00 11.49 743 TYR A N 1
ATOM 1546 C CA . TYR A 1 204 ? 68.617 18.645 40.707 1.00 11.17 743 TYR A CA 1
ATOM 1547 C C . TYR A 1 204 ? 68.126 19.927 40.046 1.00 15.15 743 TYR A C 1
ATOM 1548 O O . TYR A 1 204 ? 68.540 21.015 40.460 1.00 14.05 743 TYR A O 1
ATOM 1557 N N . ARG A 1 205 ? 67.237 19.809 39.031 1.00 13.08 744 ARG A N 1
ATOM 1558 C CA . ARG A 1 205 ? 66.669 20.947 38.295 1.00 12.61 744 ARG A CA 1
ATOM 1559 C C . ARG A 1 205 ? 67.768 21.809 37.630 1.00 15.80 744 ARG A C 1
ATOM 1560 O O . ARG A 1 205 ? 67.665 23.038 37.576 1.00 15.81 744 ARG A O 1
ATOM 1568 N N . LYS A 1 206 ? 68.827 21.135 37.132 1.00 11.95 745 LYS A N 1
ATOM 1569 C CA . LYS A 1 206 ? 69.953 21.764 36.442 1.00 11.71 745 LYS A CA 1
ATOM 1570 C C . LYS A 1 206 ? 69.688 21.668 34.944 1.00 14.55 745 LYS A C 1
ATOM 1571 O O . LYS A 1 206 ? 69.649 20.561 34.395 1.00 13.78 745 LYS A O 1
ATOM 1577 N N . PHE A 1 207 ? 69.458 22.822 34.301 1.00 11.78 746 PHE A N 1
ATOM 1578 C CA . PHE A 1 207 ? 69.174 22.917 32.867 1.00 11.51 746 PHE A CA 1
ATOM 1579 C C . PHE A 1 207 ? 70.301 23.668 32.182 1.00 15.47 746 PHE A C 1
ATOM 1580 O O . PHE A 1 207 ? 70.654 24.781 32.592 1.00 15.55 746 PHE A O 1
ATOM 1588 N N . THR A 1 208 ? 70.903 23.028 31.168 1.00 11.28 747 THR A N 1
ATOM 1589 C CA . THR A 1 208 ? 72.052 23.548 30.424 1.00 10.67 747 THR A CA 1
ATOM 1590 C C . THR A 1 208 ? 71.943 23.183 28.940 1.00 12.82 747 THR A C 1
ATOM 1591 O O . THR A 1 208 ? 71.024 22.464 28.543 1.00 10.57 747 THR A O 1
ATOM 1595 N N . THR A 1 209 ? 72.953 23.605 28.144 1.00 10.59 748 THR A N 1
ATOM 1596 C CA . THR A 1 209 ? 73.117 23.240 26.732 1.00 10.35 748 THR A CA 1
ATOM 1597 C C . THR A 1 209 ? 73.162 21.692 26.631 1.00 13.69 748 THR A C 1
ATOM 1598 O O . THR A 1 209 ? 72.617 21.112 25.685 1.00 13.76 748 THR A O 1
ATOM 1602 N N . GLU A 1 210 ? 73.787 21.038 27.635 1.00 9.88 749 GLU A N 1
ATOM 1603 C CA . GLU A 1 210 ? 73.947 19.589 27.713 1.00 9.52 749 GLU A CA 1
ATOM 1604 C C . GLU A 1 210 ? 72.628 18.866 27.996 1.00 11.80 749 GLU A C 1
ATOM 1605 O O . GLU A 1 210 ? 72.442 17.758 27.482 1.00 10.31 749 GLU A O 1
ATOM 1611 N N . SER A 1 211 ? 71.718 19.476 28.802 1.00 8.78 750 SER A N 1
ATOM 1612 C CA . SER A 1 211 ? 70.401 18.871 29.040 1.00 8.39 750 SER A CA 1
ATOM 1613 C C . SER A 1 211 ? 69.523 19.039 27.791 1.00 11.50 750 SER A C 1
ATOM 1614 O O . SER A 1 211 ? 68.711 18.161 27.500 1.00 10.77 750 SER A O 1
ATOM 1617 N N . ASP A 1 212 ? 69.747 20.125 27.007 1.00 8.40 751 ASP A N 1
ATOM 1618 C CA . ASP A 1 212 ? 69.067 20.339 25.724 1.00 7.55 751 ASP A CA 1
ATOM 1619 C C . ASP A 1 212 ? 69.523 19.268 24.703 1.00 10.77 751 ASP A C 1
ATOM 1620 O O . ASP A 1 212 ? 68.705 18.805 23.905 1.00 9.48 751 ASP A O 1
ATOM 1625 N N . VAL A 1 213 ? 70.821 18.862 24.741 1.00 8.05 752 VAL A N 1
ATOM 1626 C CA . VAL A 1 213 ? 71.355 17.795 23.877 1.00 8.22 752 VAL A CA 1
ATOM 1627 C C . VAL A 1 213 ? 70.624 16.474 24.172 1.00 10.29 752 VAL A C 1
ATOM 1628 O O . VAL A 1 213 ? 70.229 15.777 23.236 1.00 9.76 752 VAL A O 1
ATOM 1632 N N . TRP A 1 214 ? 70.419 16.142 25.467 1.00 7.90 753 TRP A N 1
ATOM 1633 C CA . TRP A 1 214 ? 69.672 14.931 25.841 1.00 7.92 753 TRP A CA 1
ATOM 1634 C C . TRP A 1 214 ? 68.270 14.994 25.201 1.00 9.72 753 TRP A C 1
ATOM 1635 O O . TRP A 1 214 ? 67.856 14.034 24.547 1.00 8.24 753 TRP A O 1
ATOM 1646 N N . SER A 1 215 ? 67.576 16.142 25.349 1.00 6.51 754 SER A N 1
ATOM 1647 C CA . SER A 1 215 ? 66.238 16.366 24.781 1.00 6.61 754 SER A CA 1
ATOM 1648 C C . SER A 1 215 ? 66.232 16.188 23.250 1.00 11.29 754 SER A C 1
ATOM 1649 O O . SER A 1 215 ? 65.291 15.600 22.711 1.00 10.92 754 SER A O 1
ATOM 1652 N N . LEU A 1 216 ? 67.308 16.645 22.564 1.00 8.52 755 LEU A N 1
ATOM 1653 C CA . LEU A 1 216 ? 67.451 16.473 21.111 1.00 8.65 755 LEU A CA 1
ATOM 1654 C C . LEU A 1 216 ? 67.467 14.981 20.729 1.00 11.43 755 LEU A C 1
ATOM 1655 O O . LEU A 1 216 ? 66.815 14.596 19.760 1.00 10.77 755 LEU A O 1
ATOM 1660 N N . GLY A 1 217 ? 68.153 14.157 21.525 1.00 9.24 756 GLY A N 1
ATOM 1661 C CA . GLY A 1 217 ? 68.167 12.708 21.331 1.00 8.80 756 GLY A CA 1
ATOM 1662 C C . GLY A 1 217 ? 66.759 12.139 21.362 1.00 11.40 756 GLY A C 1
ATOM 1663 O O . GLY A 1 217 ? 66.378 11.359 20.484 1.00 11.02 756 GLY A O 1
ATOM 1664 N N . VAL A 1 218 ? 65.949 12.589 22.342 1.00 8.27 757 VAL A N 1
ATOM 1665 C CA . VAL A 1 218 ? 64.547 12.184 22.489 1.00 8.06 757 VAL A CA 1
ATOM 1666 C C . VAL A 1 218 ? 63.703 12.705 21.296 1.00 10.51 757 VAL A C 1
ATOM 1667 O O . VAL A 1 218 ? 62.820 11.984 20.815 1.00 9.63 757 VAL A O 1
ATOM 1671 N N . VAL A 1 219 ? 64.011 13.929 20.789 1.00 7.60 758 VAL A N 1
ATOM 1672 C CA . VAL A 1 219 ? 63.332 14.508 19.614 1.00 6.82 758 VAL A CA 1
ATOM 1673 C C . VAL A 1 219 ? 63.590 13.610 18.386 1.00 10.02 758 VAL A C 1
ATOM 1674 O O . VAL A 1 219 ? 62.666 13.354 17.617 1.00 8.45 758 VAL A O 1
ATOM 1678 N N . LEU A 1 220 ? 64.833 13.110 18.227 1.00 8.30 759 LEU A N 1
ATOM 1679 C CA . LEU A 1 220 ? 65.173 12.198 17.124 1.00 8.47 759 LEU A CA 1
ATOM 1680 C C . LEU A 1 220 ? 64.346 10.908 17.211 1.00 12.29 759 LEU A C 1
ATOM 1681 O O . LEU A 1 220 ? 63.818 10.455 16.192 1.00 11.22 759 LEU A O 1
ATOM 1686 N N . TRP A 1 221 ? 64.163 10.369 18.441 1.00 9.54 760 TRP A N 1
ATOM 1687 C CA . TRP A 1 221 ? 63.345 9.177 18.687 1.00 9.89 760 TRP A CA 1
ATOM 1688 C C . TRP A 1 221 ? 61.895 9.449 18.252 1.00 12.99 760 TRP A C 1
ATOM 1689 O O . TRP A 1 221 ? 61.311 8.626 17.552 1.00 12.31 760 TRP A O 1
ATOM 1700 N N . GLU A 1 222 ? 61.343 10.633 18.616 1.00 8.58 761 GLU A N 1
ATOM 1701 C CA . GLU A 1 222 ? 59.987 11.049 18.243 1.00 7.35 761 GLU A CA 1
ATOM 1702 C C . GLU A 1 222 ? 59.814 11.056 16.727 1.00 11.60 761 GLU A C 1
ATOM 1703 O O . GLU A 1 222 ? 58.838 10.495 16.229 1.00 10.53 761 GLU A O 1
ATOM 1709 N N . ILE A 1 223 ? 60.753 11.707 15.999 1.00 8.85 762 ILE A N 1
ATOM 1710 C CA . ILE A 1 223 ? 60.704 11.822 14.538 1.00 8.17 762 ILE A CA 1
ATOM 1711 C C . ILE A 1 223 ? 60.639 10.438 13.892 1.00 12.10 762 ILE A C 1
ATOM 1712 O O . ILE A 1 223 ? 59.728 10.177 13.100 1.00 11.44 762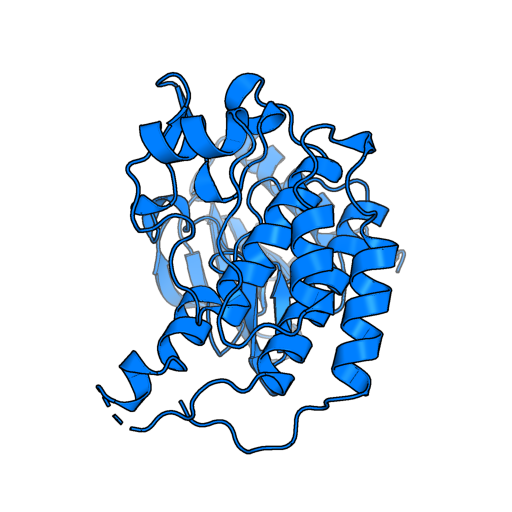 ILE A O 1
ATOM 1717 N N . PHE A 1 224 ? 61.580 9.552 14.260 1.00 9.49 763 PHE A N 1
ATOM 1718 C CA . PHE A 1 224 ? 61.651 8.207 13.687 1.00 10.09 763 PHE A CA 1
ATOM 1719 C C . PHE A 1 224 ? 60.526 7.251 14.110 1.00 15.54 763 PHE A C 1
ATOM 1720 O O . PHE A 1 224 ? 60.365 6.195 13.489 1.00 16.16 763 PHE A O 1
ATOM 1728 N N . THR A 1 225 ? 59.712 7.646 15.115 1.00 12.21 764 THR A N 1
ATOM 1729 C CA . THR A 1 225 ? 58.563 6.859 15.595 1.00 11.89 764 THR A CA 1
ATOM 1730 C C . THR A 1 225 ? 57.223 7.510 15.234 1.00 15.78 764 THR A C 1
ATOM 1731 O O . THR A 1 225 ? 56.192 7.117 15.779 1.00 15.89 764 THR A O 1
ATOM 1735 N N . TYR A 1 226 ? 57.227 8.495 14.305 1.00 12.30 765 TYR A N 1
ATOM 1736 C CA . TYR A 1 226 ? 56.017 9.197 13.853 1.00 11.97 765 TYR A CA 1
ATOM 1737 C C 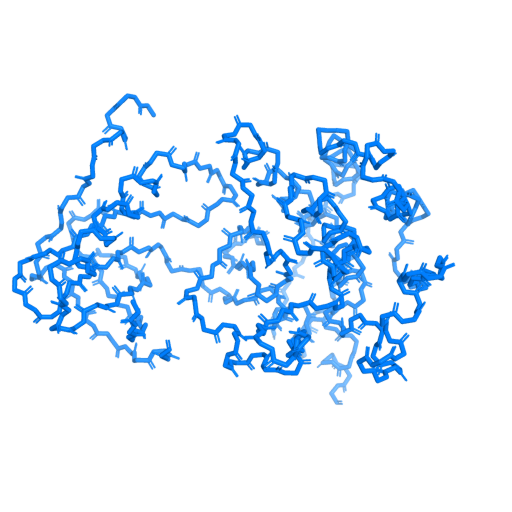. TYR A 1 226 ? 55.282 9.940 14.994 1.00 15.29 765 TYR A C 1
ATOM 1738 O O . TYR A 1 226 ? 54.049 10.000 15.008 1.00 15.07 765 TYR A O 1
ATOM 1747 N N . GLY A 1 227 ? 56.053 10.498 15.931 1.00 11.19 766 GLY A N 1
ATOM 1748 C CA . GLY A 1 227 ? 55.533 11.296 17.040 1.00 11.38 766 GLY A CA 1
ATOM 1749 C C . GLY A 1 227 ? 54.983 10.572 18.253 1.00 15.57 766 GLY A C 1
ATOM 1750 O O . GLY A 1 227 ? 54.340 11.207 19.094 1.00 15.14 766 GLY A O 1
ATOM 1751 N N . LYS A 1 228 ? 55.256 9.255 18.387 1.00 12.95 767 LYS A N 1
ATOM 1752 C CA . LYS A 1 228 ? 54.820 8.477 19.554 1.00 12.70 767 LYS A CA 1
ATOM 1753 C C . LYS A 1 228 ? 55.420 9.084 20.838 1.00 15.31 767 LYS A C 1
ATOM 1754 O O . LYS A 1 228 ? 56.505 9.678 20.782 1.00 14.20 767 LYS A O 1
ATOM 1760 N N . GLN A 1 229 ? 54.713 8.960 21.977 1.00 12.21 768 GLN A N 1
ATOM 1761 C CA . GLN A 1 229 ? 55.229 9.480 23.244 1.00 11.52 768 GLN A CA 1
ATOM 1762 C C . GLN A 1 229 ? 56.408 8.618 23.734 1.00 15.06 768 GLN A C 1
ATOM 1763 O O . GLN A 1 229 ? 56.269 7.396 23.805 1.00 14.63 768 GLN A O 1
ATOM 1769 N N . PRO A 1 230 ? 57.573 9.231 24.066 1.00 11.02 769 PRO A N 1
ATOM 1770 C CA . PRO A 1 230 ? 58.706 8.439 24.582 1.00 10.59 769 PRO A CA 1
ATOM 1771 C C . PRO A 1 230 ? 58.317 7.714 25.866 1.00 13.77 769 PRO A C 1
ATOM 1772 O O . PRO A 1 230 ? 57.631 8.291 26.709 1.00 12.44 769 PRO A O 1
ATOM 1776 N N . TRP A 1 231 ? 58.741 6.444 26.002 1.00 12.05 770 TRP A N 1
ATOM 1777 C CA . TRP A 1 231 ? 58.449 5.577 27.155 1.00 12.08 770 TRP A CA 1
ATOM 1778 C C . TRP A 1 231 ? 56.921 5.409 27.371 1.00 16.53 770 TRP A C 1
ATOM 1779 O O . TRP A 1 231 ? 56.481 5.294 28.519 1.00 15.13 770 TRP A O 1
ATOM 1790 N N . TYR A 1 232 ? 56.117 5.387 26.272 1.00 15.08 771 TYR A N 1
ATOM 1791 C CA . TYR A 1 232 ? 54.647 5.274 26.344 1.00 15.55 771 TYR A CA 1
ATOM 1792 C C . TYR A 1 232 ? 54.134 4.100 27.186 1.00 19.64 771 TYR A C 1
ATOM 1793 O O . TYR A 1 232 ? 53.071 4.208 27.800 1.00 19.25 771 TYR A O 1
ATOM 1802 N N . GLN A 1 233 ? 54.911 3.005 27.236 1.00 16.83 772 GLN A N 1
ATOM 1803 C CA . GLN A 1 233 ? 54.612 1.782 27.992 1.00 16.74 772 GLN A CA 1
ATOM 1804 C C . GLN A 1 233 ? 54.709 1.983 29.518 1.00 20.89 772 GLN A C 1
ATOM 1805 O O . GLN A 1 233 ? 54.231 1.128 30.272 1.00 21.37 772 GLN A O 1
ATOM 1811 N N . LEU A 1 234 ? 55.346 3.084 29.970 1.00 15.67 773 LEU A N 1
ATOM 1812 C CA . LEU A 1 234 ? 55.612 3.346 31.389 1.00 14.87 773 LEU A CA 1
ATOM 1813 C C . LEU A 1 234 ? 54.828 4.467 32.051 1.00 18.57 773 LEU A C 1
ATOM 1814 O O . LEU A 1 234 ? 54.495 5.466 31.411 1.00 17.85 773 LEU A O 1
ATOM 1819 N N . SER A 1 235 ? 54.675 4.357 33.386 1.00 15.33 774 SER A N 1
ATOM 1820 C CA . SER A 1 235 ? 54.092 5.397 34.233 1.00 15.19 774 SER A CA 1
ATOM 1821 C C . SER A 1 235 ? 55.203 6.433 34.465 1.00 18.59 774 SER A C 1
ATOM 1822 O O . SER A 1 235 ? 56.375 6.131 34.223 1.00 17.52 774 SER A O 1
ATOM 1825 N N . ASN A 1 236 ? 54.850 7.628 34.958 1.00 16.14 775 ASN A N 1
ATOM 1826 C CA . ASN A 1 236 ? 55.820 8.682 35.241 1.00 15.39 775 ASN A CA 1
ATOM 1827 C C . ASN A 1 236 ? 56.939 8.238 36.205 1.00 18.19 775 ASN A C 1
ATOM 1828 O O . ASN A 1 236 ? 58.103 8.519 35.929 1.00 16.85 775 ASN A O 1
ATOM 1833 N N . ASN A 1 237 ? 56.598 7.495 37.286 1.00 15.18 776 ASN A N 1
ATOM 1834 C CA . ASN A 1 237 ? 57.580 6.969 38.248 1.00 15.19 776 ASN A CA 1
ATOM 1835 C C . ASN A 1 237 ? 58.562 5.989 37.590 1.00 18.40 776 ASN A C 1
ATOM 1836 O O . ASN A 1 237 ? 59.757 6.036 37.886 1.00 17.68 776 ASN A O 1
ATOM 1841 N N . GLU A 1 238 ? 58.058 5.118 36.690 1.00 15.04 777 GLU A N 1
ATOM 1842 C CA . GLU A 1 238 ? 58.864 4.134 35.958 1.00 14.53 777 GLU A CA 1
ATOM 1843 C C . GLU A 1 238 ? 59.815 4.829 34.976 1.00 16.59 777 GLU A C 1
ATOM 1844 O O . GLU A 1 238 ? 60.944 4.372 34.798 1.00 15.46 777 GLU A O 1
ATOM 1850 N N . VAL A 1 239 ? 59.366 5.950 34.365 1.00 12.79 778 VAL A N 1
ATOM 1851 C CA . VAL A 1 239 ? 60.192 6.746 33.443 1.00 12.28 778 VAL A CA 1
ATOM 1852 C C . VAL A 1 239 ? 61.444 7.240 34.186 1.00 15.13 778 VAL A C 1
ATOM 1853 O O . VAL A 1 239 ? 62.562 7.040 33.701 1.00 14.13 778 VAL A O 1
ATOM 1857 N N . ILE A 1 240 ? 61.248 7.860 35.369 1.00 12.50 779 ILE A N 1
ATOM 1858 C CA . ILE A 1 240 ? 62.336 8.394 36.194 1.00 12.29 779 ILE A CA 1
ATOM 1859 C C . ILE A 1 240 ? 63.320 7.293 36.598 1.00 16.67 779 ILE A C 1
ATOM 1860 O O . ILE A 1 240 ? 64.532 7.489 36.485 1.00 15.77 779 ILE A O 1
ATOM 1865 N N . GLU A 1 241 ? 62.797 6.129 37.024 1.00 15.14 780 GLU A N 1
ATOM 1866 C CA . GLU A 1 241 ? 63.608 4.969 37.395 1.00 15.40 780 GLU A CA 1
ATOM 1867 C C . GLU A 1 241 ? 64.502 4.544 36.220 1.00 18.21 780 GLU A C 1
ATOM 1868 O O . GLU A 1 241 ? 65.699 4.369 36.416 1.00 17.36 780 GLU A O 1
ATOM 1874 N N . CYS A 1 242 ? 63.939 4.453 34.992 1.00 14.28 781 CYS A N 1
ATOM 1875 C CA . CYS A 1 242 ? 64.702 4.083 33.795 1.00 13.48 781 CYS A CA 1
ATOM 1876 C C . CYS A 1 242 ? 65.809 5.079 33.454 1.00 16.40 781 CYS A C 1
ATOM 1877 O O . CYS A 1 242 ? 66.944 4.665 33.224 1.00 16.05 781 CYS A O 1
ATOM 1880 N N . ILE A 1 243 ? 65.477 6.385 33.411 1.00 12.87 782 ILE A N 1
ATOM 1881 C CA . ILE A 1 243 ? 66.437 7.451 33.080 1.00 12.38 782 ILE A CA 1
ATOM 1882 C C . ILE A 1 243 ? 67.609 7.476 34.074 1.00 16.94 782 ILE A C 1
ATOM 1883 O O . ILE A 1 243 ? 68.769 7.465 33.656 1.00 16.38 782 ILE A O 1
ATOM 1888 N N . THR A 1 244 ? 67.295 7.494 35.381 1.00 14.93 783 THR A N 1
ATOM 1889 C CA . THR A 1 244 ? 68.297 7.547 36.448 1.00 15.40 783 THR A CA 1
ATOM 1890 C C . THR A 1 244 ? 69.136 6.266 36.581 1.00 20.10 783 THR A C 1
ATOM 1891 O O . THR A 1 244 ? 70.284 6.347 37.018 1.00 20.32 783 THR A O 1
ATOM 1895 N N . GLN A 1 245 ? 68.588 5.097 36.186 1.00 16.20 784 GLN A N 1
ATOM 1896 C CA . GLN A 1 245 ? 69.316 3.827 36.285 1.00 15.88 784 GLN A CA 1
ATOM 1897 C C . GLN A 1 245 ? 70.181 3.454 35.064 1.00 18.94 784 GLN A C 1
ATOM 1898 O O . GLN A 1 245 ? 71.042 2.585 35.181 1.00 18.43 784 GLN A O 1
ATOM 1904 N N . GLY A 1 246 ? 69.966 4.113 33.925 1.00 14.52 785 GLY A N 1
ATOM 1905 C CA . GLY A 1 246 ? 70.764 3.851 32.730 1.00 13.36 785 GLY A CA 1
ATOM 1906 C C . GLY A 1 246 ? 70.121 3.004 31.648 1.00 14.97 785 GLY A C 1
ATOM 1907 O O . GLY A 1 246 ? 70.825 2.532 30.749 1.00 13.87 785 GLY A O 1
ATOM 1908 N N . ARG A 1 247 ? 68.790 2.798 31.716 1.00 10.32 786 ARG A N 1
ATOM 1909 C CA . ARG A 1 247 ? 68.061 2.077 30.668 1.00 10.31 786 ARG A CA 1
ATOM 1910 C C . ARG A 1 247 ? 67.776 3.083 29.546 1.00 13.83 786 ARG A C 1
ATOM 1911 O O . ARG A 1 247 ? 67.667 4.283 29.826 1.00 12.62 786 ARG A O 1
ATOM 1919 N N . VAL A 1 248 ? 67.703 2.614 28.284 1.00 10.27 787 VAL A N 1
ATOM 1920 C CA . VAL A 1 248 ? 67.497 3.510 27.135 1.00 10.07 787 VAL A CA 1
ATOM 1921 C C . VAL A 1 248 ? 66.246 3.196 26.314 1.00 13.32 787 VAL A C 1
ATOM 1922 O O . VAL A 1 248 ? 65.783 2.052 26.301 1.00 12.48 787 VAL A O 1
ATOM 1926 N N . LEU A 1 249 ? 65.742 4.209 25.573 1.00 10.06 788 LEU A N 1
ATOM 1927 C CA . LEU A 1 249 ? 64.626 4.044 24.634 1.00 9.56 788 LEU A CA 1
ATOM 1928 C C . LEU A 1 249 ? 65.070 3.081 23.520 1.00 14.13 788 LEU A C 1
ATOM 1929 O O . LEU A 1 249 ? 66.247 3.080 23.147 1.00 13.70 788 LEU A O 1
ATOM 1934 N N . GLN A 1 250 ? 64.133 2.259 23.009 1.00 12.34 789 GLN A N 1
ATOM 1935 C CA . GLN A 1 250 ? 64.401 1.275 21.954 1.00 12.85 789 GLN A CA 1
ATOM 1936 C C . GLN A 1 250 ? 64.738 1.943 20.625 1.00 17.06 789 GLN A C 1
ATOM 1937 O O . GLN A 1 250 ? 64.322 3.081 20.376 1.00 15.98 789 GLN A O 1
ATOM 1943 N N . ARG A 1 251 ? 65.481 1.227 19.761 1.00 14.62 790 ARG A N 1
ATOM 1944 C CA . ARG A 1 251 ? 65.808 1.715 18.427 1.00 15.03 790 ARG A CA 1
ATOM 1945 C C . ARG A 1 251 ? 64.524 1.716 17.569 1.00 18.93 790 ARG A C 1
ATOM 1946 O O . ARG A 1 251 ? 63.922 0.653 17.407 1.00 18.49 790 ARG A O 1
ATOM 1954 N N . PRO A 1 252 ? 64.076 2.874 17.022 1.00 15.85 791 PRO A N 1
ATOM 1955 C CA . PRO A 1 252 ? 62.885 2.857 16.149 1.00 16.19 791 PRO A CA 1
ATOM 1956 C C . PRO A 1 252 ? 63.160 2.031 14.889 1.00 22.76 791 PRO A C 1
ATOM 1957 O O . PRO A 1 252 ? 64.291 2.035 14.399 1.00 22.77 791 PRO A O 1
ATOM 1961 N N . ARG A 1 253 ? 62.140 1.319 14.376 1.00 21.40 792 ARG A N 1
ATOM 1962 C CA . ARG A 1 253 ? 62.250 0.469 13.178 1.00 22.40 792 ARG A CA 1
ATOM 1963 C C . ARG A 1 253 ? 62.814 1.200 11.937 1.00 26.62 792 ARG A C 1
ATOM 1964 O O . ARG A 1 253 ? 63.639 0.635 11.221 1.00 27.10 792 ARG A O 1
ATOM 1972 N N . THR A 1 254 ? 62.389 2.454 11.710 1.00 23.28 793 THR A N 1
ATOM 1973 C CA . THR A 1 254 ? 62.777 3.288 10.558 1.00 23.34 793 THR A CA 1
ATOM 1974 C C . THR A 1 254 ? 64.106 4.048 10.727 1.00 26.52 793 THR A C 1
ATOM 1975 O O . THR A 1 254 ? 64.539 4.750 9.805 1.00 26.57 793 THR A O 1
ATOM 1979 N N . CYS A 1 255 ? 64.738 3.920 11.896 1.00 22.54 794 CYS A N 1
ATOM 1980 C CA . CYS A 1 255 ? 65.963 4.633 12.254 1.00 21.56 794 CYS A CA 1
ATOM 1981 C C . CYS A 1 255 ? 67.274 3.997 11.741 1.00 24.67 794 CYS A C 1
ATOM 1982 O O . CYS A 1 255 ? 67.570 2.857 12.116 1.00 24.43 794 CYS A O 1
ATOM 1985 N N . PRO A 1 256 ? 68.103 4.734 10.941 1.00 19.96 795 PRO A N 1
ATOM 1986 C CA . PRO A 1 256 ? 69.413 4.189 10.528 1.00 19.32 795 PRO A CA 1
ATOM 1987 C C . PRO A 1 256 ? 70.324 3.998 11.747 1.00 21.60 795 PRO A C 1
ATOM 1988 O O . PRO A 1 256 ? 70.239 4.782 12.699 1.00 19.46 795 PRO A O 1
ATOM 1992 N N . GLN A 1 257 ? 71.173 2.947 11.735 1.00 18.00 796 GLN A N 1
ATOM 1993 C CA . GLN A 1 257 ? 72.062 2.619 12.860 1.00 17.37 796 GLN A CA 1
ATOM 1994 C C . GLN A 1 257 ? 72.913 3.782 13.376 1.00 20.53 796 GLN A C 1
ATOM 1995 O O . GLN A 1 257 ? 72.987 3.986 14.592 1.00 19.57 796 GLN A O 1
ATOM 2001 N N . GLU A 1 258 ? 73.513 4.565 12.458 1.00 17.20 797 GLU A N 1
ATOM 2002 C CA . GLU A 1 258 ? 74.329 5.736 12.799 1.00 17.01 797 GLU A CA 1
ATOM 2003 C C . GLU A 1 258 ? 73.522 6.817 13.545 1.00 19.18 797 GLU A C 1
ATOM 2004 O O . GLU A 1 258 ? 74.082 7.512 14.393 1.00 19.24 797 GLU A O 1
ATOM 2010 N N . VAL A 1 259 ? 72.210 6.930 13.247 1.00 14.20 798 VAL A N 1
ATOM 2011 C CA . VAL A 1 259 ? 71.309 7.887 13.904 1.00 13.18 798 VAL A CA 1
ATOM 2012 C C . VAL A 1 259 ? 70.982 7.386 15.320 1.00 15.81 798 VAL A C 1
ATOM 2013 O O . VAL A 1 259 ? 70.950 8.196 16.248 1.00 14.72 798 VAL A O 1
ATOM 2017 N N . TYR A 1 260 ? 70.772 6.057 15.498 1.00 12.09 799 TYR A N 1
ATOM 2018 C CA . TYR A 1 260 ? 70.509 5.513 16.838 1.00 11.35 799 TYR A CA 1
ATOM 2019 C C . TYR A 1 260 ? 71.740 5.681 17.731 1.00 14.91 799 TYR A C 1
ATOM 2020 O O . TYR A 1 260 ? 71.602 6.027 18.907 1.00 14.13 799 TYR A O 1
ATOM 2029 N N . GLU A 1 261 ? 72.945 5.492 17.159 1.00 11.78 800 GLU A N 1
ATOM 2030 C CA . GLU A 1 261 ? 74.197 5.682 17.896 1.00 11.82 800 GLU A CA 1
ATOM 2031 C C . GLU A 1 261 ? 74.393 7.151 18.284 1.00 15.09 800 GLU A C 1
ATOM 2032 O O . GLU A 1 261 ? 74.898 7.429 19.372 1.00 14.08 800 GLU A O 1
ATOM 2038 N N . LEU A 1 262 ? 73.907 8.083 17.434 1.00 12.69 801 LEU A N 1
ATOM 2039 C CA . LEU A 1 262 ? 73.910 9.520 17.719 1.00 12.59 801 LEU A CA 1
ATOM 2040 C C . LEU A 1 262 ? 72.996 9.771 18.939 1.00 14.10 801 LEU A C 1
ATOM 2041 O O . LEU A 1 262 ? 73.407 10.471 19.868 1.00 12.60 801 LEU A O 1
ATOM 2046 N N . MET A 1 263 ? 71.793 9.138 18.962 1.00 10.48 802 MET A N 1
ATOM 2047 C CA . MET A 1 263 ? 70.838 9.237 20.083 1.00 10.18 802 MET A CA 1
ATOM 2048 C C . MET A 1 263 ? 71.504 8.754 21.381 1.00 12.93 802 MET A C 1
ATOM 2049 O O . MET A 1 263 ? 71.399 9.421 22.406 1.00 12.47 802 MET A O 1
ATOM 2054 N N . LEU A 1 264 ? 72.200 7.595 21.326 1.00 10.37 803 LEU A N 1
ATOM 2055 C CA . LEU A 1 264 ? 72.909 7.022 22.481 1.00 9.97 803 LEU A CA 1
ATOM 2056 C C . LEU A 1 264 ? 73.954 7.980 23.055 1.00 13.65 803 LEU A C 1
ATOM 2057 O O . LEU A 1 264 ? 74.061 8.095 24.278 1.00 12.29 803 LEU A O 1
ATOM 2062 N N . GLY A 1 265 ? 74.649 8.708 22.168 1.00 11.94 804 GLY A N 1
ATOM 2063 C CA . GLY A 1 265 ? 75.634 9.726 22.527 1.00 11.90 804 GLY A CA 1
ATOM 2064 C C . GLY A 1 265 ? 75.016 10.932 23.218 1.00 14.58 804 GLY A C 1
ATOM 2065 O O . GLY A 1 265 ? 75.676 11.586 24.030 1.00 14.61 804 GLY A O 1
ATOM 2066 N N . CYS A 1 266 ? 73.731 11.229 22.916 1.00 10.29 805 CYS A N 1
ATOM 2067 C CA . CYS A 1 266 ? 72.981 12.317 23.557 1.00 9.84 805 CYS A CA 1
ATOM 2068 C C . CYS A 1 266 ? 72.589 11.884 24.979 1.00 13.50 805 CYS A C 1
ATOM 2069 O O . CYS A 1 266 ? 72.336 12.733 25.836 1.00 12.91 805 CYS A O 1
ATOM 2072 N N . TRP A 1 267 ? 72.491 10.557 25.202 1.00 10.72 806 TRP A N 1
ATOM 2073 C CA . TRP A 1 267 ? 72.007 9.965 26.445 1.00 10.62 806 TRP A CA 1
ATOM 2074 C C . TRP A 1 267 ? 73.053 9.506 27.464 1.00 15.43 806 TRP A C 1
ATOM 2075 O O . TRP A 1 267 ? 72.752 8.678 28.332 1.00 14.45 806 TRP A O 1
ATOM 2086 N N . GLN A 1 268 ? 74.262 10.090 27.406 1.00 13.64 807 GLN A N 1
ATOM 2087 C CA . GLN A 1 268 ? 75.303 9.792 28.389 1.00 13.93 807 GLN A CA 1
ATOM 2088 C C . GLN A 1 268 ? 74.849 10.379 29.727 1.00 18.02 807 GLN A C 1
ATOM 2089 O O . GLN A 1 268 ? 74.299 11.482 29.740 1.00 17.20 807 GLN A O 1
ATOM 2095 N N . ARG A 1 269 ? 75.003 9.618 30.832 1.00 15.94 808 ARG A N 1
ATOM 2096 C CA . ARG A 1 269 ? 74.594 10.070 32.169 1.00 15.98 808 ARG A CA 1
ATOM 2097 C C . ARG A 1 269 ? 75.305 11.376 32.553 1.00 18.85 808 ARG A C 1
ATOM 2098 O O . ARG A 1 269 ? 74.656 12.300 33.051 1.00 17.99 808 ARG A O 1
ATOM 2106 N N . GLU A 1 270 ? 76.630 11.442 32.320 1.00 16.20 809 GLU A N 1
ATOM 2107 C CA . GLU A 1 270 ? 77.437 12.620 32.628 1.00 15.76 809 GLU A CA 1
ATOM 2108 C C . GLU A 1 270 ? 77.191 13.705 31.573 1.00 17.31 809 GLU A C 1
ATOM 2109 O O . GLU A 1 270 ? 77.474 13.471 30.398 1.00 15.44 809 GLU A O 1
ATOM 2115 N N . PRO A 1 271 ? 76.668 14.896 31.957 1.00 14.88 810 PRO A N 1
ATOM 2116 C CA . PRO A 1 271 ? 76.423 15.948 30.945 1.00 14.53 810 PRO A CA 1
ATOM 2117 C C . PRO A 1 271 ? 77.616 16.282 30.044 1.00 18.41 810 PRO A C 1
ATOM 2118 O O . PRO A 1 271 ? 77.431 16.414 28.834 1.00 16.30 810 PRO A O 1
ATOM 2122 N N . HIS A 1 272 ? 78.840 16.356 30.611 1.00 16.89 811 HIS A N 1
ATOM 2123 C CA . HIS A 1 272 ? 80.041 16.670 29.829 1.00 17.50 811 HIS A CA 1
ATOM 2124 C C . HIS A 1 272 ? 80.587 15.530 28.947 1.00 19.38 811 HIS A C 1
ATOM 2125 O O . HIS A 1 272 ? 81.538 15.745 28.186 1.00 18.41 811 HIS A O 1
ATOM 2132 N N . MET A 1 273 ? 79.956 14.337 29.015 1.00 14.83 812 MET A N 1
ATOM 2133 C CA . MET A 1 273 ? 80.297 13.186 28.176 1.00 13.57 812 MET A CA 1
ATOM 2134 C C . MET A 1 273 ? 79.388 13.137 26.935 1.00 16.90 812 MET A C 1
ATOM 2135 O O . MET A 1 273 ? 79.697 12.431 25.972 1.00 16.92 812 MET A O 1
ATOM 2140 N N . ARG A 1 274 ? 78.265 13.888 26.956 1.00 13.24 813 ARG A N 1
ATOM 2141 C CA . ARG A 1 274 ? 77.308 13.926 25.844 1.00 12.56 813 ARG A CA 1
ATOM 2142 C C . ARG A 1 274 ? 77.917 14.499 24.570 1.00 16.28 813 ARG A C 1
ATOM 2143 O O . ARG A 1 274 ? 78.813 15.347 24.637 1.00 15.32 813 ARG A O 1
ATOM 2151 N N . LYS A 1 275 ? 77.427 14.032 23.409 1.00 13.79 814 LYS A N 1
ATOM 2152 C CA . LYS A 1 275 ? 77.881 14.498 22.098 1.00 14.09 814 LYS A CA 1
ATOM 2153 C C . LYS A 1 275 ? 77.629 15.992 21.945 1.00 18.03 814 LYS A C 1
ATOM 2154 O O . LYS A 1 275 ? 76.608 16.489 22.423 1.00 17.18 814 LYS A O 1
ATOM 2160 N N . ASN A 1 276 ? 78.588 16.718 21.346 1.00 15.76 815 ASN A N 1
ATOM 2161 C CA . ASN A 1 276 ? 78.449 18.162 21.151 1.00 15.49 815 ASN A CA 1
ATOM 2162 C C . ASN A 1 276 ? 77.475 18.487 20.021 1.00 17.21 815 ASN A C 1
ATOM 2163 O O . ASN A 1 276 ? 77.439 17.782 19.010 1.00 15.67 815 ASN A O 1
ATOM 2168 N N . ILE A 1 277 ? 76.680 19.550 20.208 1.00 14.14 816 ILE A N 1
ATOM 2169 C CA . ILE A 1 277 ? 75.667 19.999 19.247 1.00 13.86 816 ILE A CA 1
ATOM 2170 C C . ILE A 1 277 ? 76.175 20.220 17.809 1.00 17.03 816 ILE A C 1
ATOM 2171 O O . ILE A 1 277 ? 75.484 19.834 16.861 1.00 15.54 816 ILE A O 1
ATOM 2176 N N . LYS A 1 278 ? 77.383 20.799 17.648 1.00 14.28 817 LYS A N 1
ATOM 2177 C CA . LYS A 1 278 ? 77.962 21.034 16.317 1.00 14.19 817 LYS A CA 1
ATOM 2178 C C . LYS A 1 278 ? 78.194 19.716 15.564 1.00 17.30 817 LYS A C 1
ATOM 2179 O O . LYS A 1 278 ? 77.841 19.621 14.385 1.00 16.27 817 LYS A O 1
ATOM 2185 N N . GLY A 1 279 ? 78.719 18.710 16.270 1.00 14.23 818 GLY A N 1
ATOM 2186 C CA . GLY A 1 279 ? 78.973 17.375 15.732 1.00 14.31 818 GLY A CA 1
ATOM 2187 C C . GLY A 1 279 ? 77.695 16.655 15.341 1.00 16.64 818 GLY A C 1
ATOM 2188 O O . GLY A 1 279 ? 77.654 15.980 14.307 1.00 16.20 818 GLY A O 1
ATOM 2189 N N . ILE A 1 280 ? 76.632 16.818 16.159 1.00 12.20 819 ILE A N 1
ATOM 2190 C CA . ILE A 1 280 ? 75.306 16.233 15.911 1.00 11.43 819 ILE A CA 1
ATOM 2191 C C . ILE A 1 280 ? 74.741 16.794 14.596 1.00 14.25 819 ILE A C 1
ATOM 2192 O O . ILE A 1 280 ? 74.325 16.023 13.724 1.00 13.11 819 ILE A O 1
ATOM 2197 N N . HIS A 1 281 ? 74.739 18.136 14.464 1.00 11.47 820 HIS A N 1
ATOM 2198 C CA . HIS A 1 281 ? 74.249 18.822 13.273 1.00 11.85 820 HIS A CA 1
ATOM 2199 C C . HIS A 1 281 ? 75.018 18.422 12.013 1.00 15.34 820 HIS A C 1
ATOM 2200 O O . HIS A 1 281 ? 74.376 18.058 11.035 1.00 14.46 820 HIS A O 1
ATOM 2207 N N . THR A 1 282 ? 76.376 18.455 12.044 1.00 12.39 821 THR A N 1
ATOM 2208 C CA . THR A 1 282 ? 77.220 18.068 10.900 1.00 12.42 821 THR A CA 1
ATOM 2209 C C . THR A 1 282 ? 76.841 16.678 10.370 1.00 15.62 821 THR A C 1
ATOM 2210 O O . THR A 1 282 ? 76.642 16.531 9.165 1.00 14.95 821 THR A O 1
ATOM 2214 N N . LEU A 1 283 ? 76.690 15.683 11.271 1.00 12.70 822 LEU A N 1
ATOM 2215 C CA . LEU A 1 283 ? 76.317 14.322 10.886 1.00 12.61 822 LEU A CA 1
ATOM 2216 C C . LEU A 1 283 ? 74.925 14.265 10.243 1.00 15.23 822 LEU A C 1
ATOM 2217 O O . LEU A 1 283 ? 74.782 13.694 9.161 1.00 14.22 822 LEU A O 1
ATOM 2222 N N . LEU A 1 284 ? 73.912 14.864 10.896 1.00 10.97 823 LEU A N 1
ATOM 2223 C CA . LEU A 1 284 ? 72.544 14.879 10.372 1.00 9.66 823 LEU A CA 1
ATOM 2224 C C . LEU A 1 284 ? 72.455 15.598 9.023 1.00 13.80 823 LEU A C 1
ATOM 2225 O O . LEU A 1 284 ? 71.754 15.127 8.125 1.00 13.13 823 LEU A O 1
ATOM 2230 N N . GLN A 1 285 ? 73.203 16.703 8.869 1.00 12.53 824 GLN A N 1
ATOM 2231 C CA . GLN A 1 285 ? 73.260 17.478 7.623 1.00 12.09 824 GLN A CA 1
ATOM 2232 C C . GLN A 1 285 ? 73.811 16.611 6.480 1.00 16.54 824 GLN A C 1
ATOM 2233 O O . GLN A 1 285 ? 73.245 16.612 5.385 1.00 16.09 824 GLN A O 1
ATOM 2239 N N . ASN A 1 286 ? 74.901 15.862 6.749 1.00 13.76 825 ASN A N 1
ATOM 2240 C CA . ASN A 1 286 ? 75.539 14.974 5.775 1.00 13.52 825 ASN A CA 1
ATOM 2241 C C . ASN A 1 286 ? 74.638 13.814 5.360 1.00 16.75 825 ASN A C 1
ATOM 2242 O O . ASN A 1 286 ? 74.551 13.507 4.169 1.00 16.21 825 ASN A O 1
ATOM 2247 N N . LEU A 1 287 ? 73.933 13.203 6.330 1.00 13.09 826 LEU A N 1
ATOM 2248 C CA . LEU A 1 287 ? 73.001 12.103 6.065 1.00 12.80 826 LEU A CA 1
ATOM 2249 C C . LEU A 1 287 ? 71.787 12.569 5.261 1.00 15.74 826 LEU A C 1
ATOM 2250 O O . LEU A 1 287 ? 71.341 11.851 4.363 1.00 15.08 826 LEU A O 1
ATOM 2255 N N . ALA A 1 288 ? 71.267 13.775 5.571 1.00 12.25 827 ALA A N 1
ATOM 2256 C CA . ALA A 1 288 ? 70.119 14.348 4.864 1.00 12.06 827 ALA A CA 1
ATOM 2257 C C . ALA A 1 288 ? 70.469 14.641 3.401 1.00 16.30 827 ALA A C 1
ATOM 2258 O O . ALA A 1 288 ? 69.672 14.332 2.519 1.00 15.35 827 ALA A O 1
ATOM 2260 N N . LYS A 1 289 ? 71.671 15.197 3.146 1.00 14.31 828 LYS A N 1
ATOM 2261 C CA . LYS A 1 289 ? 72.133 15.509 1.785 1.00 14.54 828 LYS A CA 1
ATOM 2262 C C . LYS A 1 289 ? 72.302 14.227 0.946 1.00 18.80 828 LYS A C 1
ATOM 2263 O O . LYS A 1 289 ? 72.003 14.243 -0.251 1.00 18.47 828 LYS A O 1
ATOM 2269 N N . ALA A 1 290 ? 72.742 13.119 1.581 1.00 15.62 829 ALA A N 1
ATOM 2270 C CA . ALA A 1 290 ? 72.917 11.817 0.925 1.00 15.58 829 ALA A CA 1
ATOM 2271 C C . ALA A 1 290 ? 71.576 11.104 0.642 1.00 18.74 829 ALA A C 1
ATOM 2272 O O . ALA A 1 290 ? 71.529 10.230 -0.225 1.00 18.86 829 ALA A O 1
ATOM 2274 N N . SER A 1 291 ? 70.493 11.471 1.367 1.00 14.56 830 SER A N 1
ATOM 2275 C CA . SER A 1 291 ? 69.144 10.906 1.190 1.00 13.71 830 SER A CA 1
ATOM 2276 C C . SER A 1 291 ? 68.144 12.080 1.084 1.00 16.34 830 SER A C 1
ATOM 2277 O O . SER A 1 291 ? 67.415 12.363 2.044 1.00 14.82 830 SER A O 1
ATOM 2280 N N . PRO A 1 292 ? 68.169 12.840 -0.044 1.00 12.91 831 PRO A N 1
ATOM 2281 C CA . PRO A 1 292 ? 67.318 14.041 -0.142 1.00 12.36 831 PRO A CA 1
ATOM 2282 C C . PRO A 1 292 ? 65.818 13.796 -0.275 1.00 14.75 831 PRO A C 1
ATOM 2283 O O . PRO A 1 292 ? 65.393 12.685 -0.583 1.00 14.21 831 PRO A O 1
ATOM 2287 N N . VAL A 1 293 ? 65.022 14.858 -0.046 1.00 11.08 832 VAL A N 1
ATOM 2288 C CA . VAL A 1 293 ? 63.560 14.828 -0.153 1.00 10.95 832 VAL A CA 1
ATOM 2289 C C . VAL A 1 293 ? 63.191 15.165 -1.605 1.00 14.67 832 VAL A C 1
ATOM 2290 O O . VAL A 1 293 ? 63.711 16.144 -2.145 1.00 13.48 832 VAL A O 1
ATOM 2294 N N . TYR A 1 294 ? 62.294 14.366 -2.220 1.00 12.86 833 TYR A N 1
ATOM 2295 C CA . TYR A 1 294 ? 61.825 14.583 -3.600 1.00 13.42 833 TYR A CA 1
ATOM 2296 C C . TYR A 1 294 ? 60.422 14.026 -3.897 1.00 17.95 833 TYR A C 1
ATOM 2297 O O . TYR A 1 294 ? 59.830 14.394 -4.915 1.00 16.85 833 TYR A O 1
ATOM 2306 N N . LEU A 1 295 ? 59.903 13.120 -3.046 1.00 15.37 834 LEU A N 1
ATOM 2307 C CA . LEU A 1 295 ? 58.579 12.536 -3.273 1.00 15.44 834 LEU A CA 1
ATOM 2308 C C . LEU A 1 295 ? 57.466 13.491 -2.849 1.00 18.89 834 LEU A C 1
ATOM 2309 O O . LEU A 1 295 ? 57.672 14.325 -1.962 1.00 17.97 834 LEU A O 1
ATOM 2314 N N . ASP A 1 296 ? 56.285 13.373 -3.485 1.00 15.76 835 ASP A N 1
ATOM 2315 C CA . ASP A 1 296 ? 55.126 14.202 -3.150 1.00 15.32 835 ASP A CA 1
ATOM 2316 C C . ASP A 1 296 ? 54.644 13.839 -1.738 1.00 19.40 835 ASP A C 1
ATOM 2317 O O . ASP A 1 296 ? 54.690 12.665 -1.361 1.00 18.32 835 ASP A O 1
ATOM 2322 N N . ILE A 1 297 ? 54.231 14.848 -0.955 1.00 17.27 836 ILE A N 1
ATOM 2323 C CA . ILE A 1 297 ? 53.732 14.648 0.413 1.00 17.81 836 ILE A CA 1
ATOM 2324 C C . ILE A 1 297 ? 52.254 15.060 0.463 1.00 23.07 836 ILE A C 1
ATOM 2325 O O . ILE A 1 297 ? 51.911 16.178 0.069 1.00 21.69 836 ILE A O 1
ATOM 2330 N N . LEU A 1 298 ? 51.388 14.150 0.929 1.00 21.89 837 LEU A N 1
ATOM 2331 C CA . LEU A 1 298 ? 49.945 14.397 1.022 1.00 22.90 837 LEU A CA 1
ATOM 2332 C C . LEU A 1 298 ? 49.472 14.376 2.479 1.00 27.47 837 LEU A C 1
ATOM 2333 O O . LEU A 1 298 ? 49.931 13.545 3.266 1.00 26.43 837 LEU A O 1
ATOM 2338 N N . GLY A 1 299 ? 48.589 15.316 2.819 1.00 25.30 838 GLY A N 1
ATOM 2339 C CA . GLY A 1 299 ? 48.044 15.481 4.163 1.00 53.51 838 GLY A CA 1
ATOM 2340 C C . GLY A 1 299 ? 46.875 14.572 4.478 1.00 88.71 838 GLY A C 1
ATOM 2341 O O . GLY A 1 299 ? 46.057 14.271 3.607 1.00 54.00 838 GLY A O 1
#